Protein 3M5A (pdb70)

GO terms:
  GO:0070828 heterochromatin organization (P, IDA)
  GO:0006974 DNA damage response (P, IDA)
  GO:0016279 protein-lysine N-methyltransferase activity (F, IDA)
  GO:0045880 positive regulation of smoothened signaling pathway (P, IDA)
  GO:0018026 peptidyl-lysine monomethylation (P, IDA)
  GO:0018027 peptidyl-lysine dimethylation (P, IDA)
  GO:0016279 protein-lysine N-methyltransferase activity (F, EXP)
  GO:0140945 histone H3K4 monomethyltransferase activity (F, EXP)
  GO:0002039 p53 binding (F, IPI)
  GO:0005654 nucleoplasm (C, TAS)
  GO:0005515 protein binding (F, IPI)
  GO:0005694 chromosome (C, IDA)
  GO:0005730 nucleolus (C, IDA)
  GO:0042054 histone methyltransferase activity (F, IDA)
  GO:0140938 histone H3 methyltransferase activity (F, IDA)

B-factor: mean 30.2, std 10.52, range [14.86, 132.97]

Sequence (253 aa):
RHGVCCWIYYPDGGSLVGEVNEDGEMTGEKIAYVYPDERTALYGKFIDGEMIEGKLATLMSTEEGRPHFELMPGNSVVYHFDKSTSSSCISTNALLPDPYESERVYVAESLISSAGEGLFSSKVAVGPNTVMSFANGVRITHQEVDSRDWALNGNNTLSLDEETVIIDVPEPYNHVSKYCASLGHKANHSFTPNCIYDMFVHPRFGPIKCIRTLRRAVVEADEELTVAYGYDHSPGPEAPEWYQVELKAFQATQSKSDRKY

Organism: Homo sapiens (NCBI:txid9606)

Solvent-accessible surface area: 12345 Å² total

Radius of gyration: 19.21 Å; Cα contacts (8 Å, |Δi|>4): 618; chains: 2; bounding box: 39×59×41 Å

CATH classification: 2.20.110.10 (+1 more: 2.170.270.10)

Secondary structure (DSSP, 8-state):
----EEEE-TTS-EEEE---TTS---EEEEEEE-TTSSEEEEEEEETTEEEEEEEEEEEEEETTEEEEEEPSS--EE------SS---SSTTS--HHHHTTEEEEE-SSTT--EEEEESS-B-TT-EEEEE--EEE-HHHHHTS-GGG-SS-EE-SSS-EEE--TTTTSTTT--S--GGGPEE-SS-SEEEEEEEETTTEEEEEEEESS-B-TTPEEEE-----S----SS-HHHHHHHHHHHHH-/-------

InterPro domains:
  IPR001214 SET domain [PF00856] (227-336)
  IPR001214 SET domain [PS50280] (214-336)
  IPR001214 SET domain [SM00317] (214-342)
  IPR003409 MORN repeat [PF02493] (19-34)
  IPR003409 MORN repeat [PF02493] (36-58)
  IPR003409 MORN repeat [PF02493] (60-81)
  IPR017155 Histone-lysine N-methyltransferase SETD7 [PIRSF037249] (1-366)
  IPR017155 Histone-lysine N-methyltransferase SETD7 [PS51577] (1-366)
  IPR044436 SETD7, SET domain [cd10530] (208-337)
  IPR046341 SET domain superfamily [G3DSA:2.170.270.10] (194-336)
  IPR046341 SET domain superfamily [SSF82199] (194-353)
  IPR054533 Histone-lysine methyltransferase SETD7, N-terminal [PF22648] (110-183)

Nearest PDB structures (foldseek):
  3m59-assembly1_A  TM=1.004E+00  e=1.651E-49  Homo sapiens
  3m53-assembly1_A  TM=1.003E+00  e=1.125E-47  Homo sapiens
  5eg2-assembly1_A  TM=1.002E+00  e=4.680E-47  Homo sapiens
  4j83-assembly1_A  TM=1.002E+00  e=7.256E-47  Homo sapiens
  4j7f-assembly1_A  TM=1.002E+00  e=1.326E-46  Homo sapiens

Structure (mmCIF, N/CA/C/O backbone):
data_3M5A
#
_entry.id   3M5A
#
_cell.length_a   83.108
_cell.length_b   83.108
_cell.length_c   95.570
_cell.angle_alpha   90.000
_cell.angle_beta   90.000
_cell.angle_gamma   120.000
#
_symmetry.space_group_name_H-M   'P 32 2 1'
#
loop_
_entity.id
_entity.type
_entity.pdbx_description
1 polymer 'Histone-lysine N-methyltransferase SETD7'
2 polymer 'TAF10-K189me3 Peptide'
3 non-polymer S-ADENOSYL-L-HOMOCYSTEINE
4 non-polymer 'COBALT (II) ION'
5 non-polymer GLYCEROL
6 water water
#
loop_
_atom_site.group_PDB
_atom_site.id
_atom_site.type_symbol
_atom_site.label_atom_id
_atom_site.label_alt_id
_atom_site.label_comp_id
_atom_site.label_asym_id
_atom_site.label_entity_id
_atom_site.label_seq_id
_atom_site.pdbx_PDB_ins_code
_atom_site.Cartn_x
_atom_site.Cartn_y
_atom_site.Cartn_z
_atom_site.occupancy
_atom_site.B_iso_or_equiv
_atom_site.auth_seq_id
_atom_site.auth_comp_id
_atom_site.auth_asym_id
_atom_site.auth_atom_id
_atom_site.pdbx_PDB_model_num
ATOM 1 N N . ARG A 1 10 ? -27.168 -11.395 13.489 1.00 50.21 115 ARG A N 1
ATOM 2 C CA . ARG A 1 10 ? -26.207 -10.810 12.494 1.00 50.23 115 ARG A CA 1
ATOM 3 C C . ARG A 1 10 ? -26.773 -10.554 11.072 1.00 49.27 115 ARG A C 1
ATOM 4 O O . ARG A 1 10 ? -26.317 -9.638 10.385 1.00 49.89 115 ARG A O 1
ATOM 12 N N . HIS A 1 11 ? -27.739 -11.370 10.633 1.00 47.79 116 HIS A N 1
ATOM 13 C CA . HIS A 1 11 ? -28.521 -11.105 9.413 1.00 45.46 116 HIS A CA 1
ATOM 14 C C . HIS A 1 11 ? -29.718 -10.220 9.807 1.00 43.57 116 HIS A C 1
ATOM 15 O O . HIS A 1 11 ? -30.759 -10.209 9.149 1.00 44.15 116 HIS A O 1
ATOM 22 N N . GLY A 1 12 ? -29.552 -9.475 10.893 1.00 40.15 117 GLY A N 1
ATOM 23 C CA . GLY A 1 12 ? -30.622 -8.662 11.444 1.00 36.57 117 GLY A CA 1
ATOM 24 C C . GLY A 1 12 ? -30.597 -7.205 11.010 1.00 33.49 117 GLY A C 1
ATOM 25 O O . GLY A 1 12 ? -29.791 -6.774 10.186 1.00 33.80 117 GLY A O 1
ATOM 26 N N . VAL A 1 13 ? -31.494 -6.437 11.587 1.00 30.03 118 VAL A N 1
ATOM 27 C CA . VAL A 1 13 ? -31.737 -5.120 11.095 1.00 26.65 118 VAL A CA 1
ATOM 28 C C . VAL A 1 13 ? -31.457 -4.196 12.255 1.00 24.24 118 VAL A C 1
ATOM 29 O O . VAL A 1 13 ? -31.783 -4.532 13.376 1.00 23.56 118 VAL A O 1
ATOM 33 N N . CYS A 1 14 ? -30.889 -3.029 11.974 1.00 21.39 119 CYS A N 1
ATOM 34 C CA A CYS A 1 14 ? -30.725 -2.024 13.013 0.40 20.74 119 CYS A CA 1
ATOM 35 C CA B CYS A 1 14 ? -30.626 -2.011 12.972 0.60 20.74 119 CYS A CA 1
ATOM 36 C C . CYS A 1 14 ? -31.509 -0.772 12.711 1.00 20.02 119 CYS A C 1
ATOM 37 O O . CYS A 1 14 ? -31.659 -0.368 11.552 1.00 18.36 119 CYS A O 1
ATOM 42 N N . TRP A 1 15 ? -32.047 -0.171 13.772 1.00 18.60 120 TRP A N 1
ATOM 43 C CA . TRP A 1 15 ? -32.744 1.114 13.689 1.00 17.40 120 TRP A CA 1
ATOM 44 C C . TRP A 1 15 ? -31.951 2.074 14.567 1.00 17.70 120 TRP A C 1
ATOM 45 O O . TRP A 1 15 ? -31.642 1.746 15.720 1.00 19.19 120 TRP A O 1
ATOM 56 N N . ILE A 1 16 ? -31.614 3.241 14.039 1.00 16.87 121 ILE A N 1
ATOM 57 C CA . ILE A 1 16 ? -30.940 4.263 14.851 1.00 18.32 121 ILE A CA 1
ATOM 58 C C . ILE A 1 16 ? -31.836 5.472 14.858 1.00 18.06 121 ILE A C 1
ATOM 59 O O . ILE A 1 16 ? -32.043 6.074 13.806 1.00 18.19 121 ILE A O 1
ATOM 64 N N . TYR A 1 17 ? -32.382 5.831 16.023 1.00 18.17 122 TYR A N 1
ATOM 65 C CA . TYR A 1 17 ? -33.293 6.979 16.119 1.00 19.26 122 TYR A CA 1
ATOM 66 C C . TYR A 1 17 ? -32.553 8.239 16.552 1.00 20.21 122 TYR A C 1
ATOM 67 O O . TYR A 1 17 ? -31.703 8.204 17.450 1.00 20.60 122 TYR A O 1
ATOM 76 N N . TYR A 1 18 ? -32.852 9.348 15.896 1.00 19.68 123 TYR A N 1
ATOM 77 C CA . TYR A 1 18 ? -32.402 10.634 16.386 1.00 20.52 123 TYR A CA 1
ATOM 78 C C . TYR A 1 18 ? -33.390 11.078 17.446 1.00 20.75 123 TYR A C 1
ATOM 79 O O . TYR A 1 18 ? -34.498 10.606 17.498 1.00 19.92 123 TYR A O 1
ATOM 88 N N . PRO A 1 19 ? -32.978 12.002 18.318 1.00 22.23 124 PRO A N 1
ATOM 89 C CA . PRO A 1 19 ? -33.869 12.525 19.344 1.00 22.47 124 PRO A CA 1
ATOM 90 C C . PRO A 1 19 ? -35.146 13.130 18.750 1.00 21.73 124 PRO A C 1
ATOM 91 O O . PRO A 1 19 ? -36.204 13.129 19.403 1.00 22.14 124 PRO A O 1
ATOM 95 N N . ASP A 1 20 ? -35.077 13.622 17.509 1.00 20.57 125 ASP A N 1
ATOM 96 C CA . ASP A 1 20 ? -36.262 14.201 16.858 1.00 20.69 125 ASP A CA 1
ATOM 97 C C . ASP A 1 20 ? -37.291 13.176 16.390 1.00 20.51 125 ASP A C 1
ATOM 98 O O . ASP A 1 20 ? -38.413 13.527 16.011 1.00 21.90 125 ASP A O 1
ATOM 103 N N . GLY A 1 21 ? -36.908 11.900 16.409 1.00 19.76 126 GLY A N 1
ATOM 104 C CA . GLY A 1 21 ? -37.832 10.837 16.063 1.00 19.59 126 GLY A CA 1
ATOM 105 C C . GLY A 1 21 ? -37.666 10.252 14.663 1.00 19.19 126 GLY A C 1
ATOM 106 O O . GLY A 1 21 ? -38.262 9.209 14.348 1.00 19.65 126 GLY A O 1
ATOM 107 N N . GLY A 1 22 ? -36.892 10.922 13.811 1.00 18.67 127 GLY A N 1
ATOM 108 C CA . GLY A 1 22 ? -36.492 10.317 12.526 1.00 17.74 127 GLY A CA 1
ATOM 109 C C . GLY A 1 22 ? -35.510 9.187 12.797 1.00 17.44 127 GLY A C 1
ATOM 110 O O . GLY A 1 22 ? -34.946 9.100 13.891 1.00 17.42 127 GLY A O 1
ATOM 111 N N . SER A 1 23 ? -35.295 8.296 11.825 1.00 17.09 128 SER A N 1
ATOM 112 C CA . SER A 1 23 ? -34.380 7.194 12.061 1.00 17.25 128 SER A CA 1
ATOM 113 C C . SER A 1 23 ? -33.674 6.762 10.776 1.00 16.45 128 SER A C 1
ATOM 114 O O . SER A 1 23 ? -34.141 7.048 9.665 1.00 17.90 128 SER A O 1
ATOM 117 N N . LEU A 1 24 ? -32.558 6.071 10.934 1.00 17.05 129 LEU A N 1
ATOM 118 C CA . LEU A 1 24 ? -31.982 5.326 9.813 1.00 17.22 129 LEU A CA 1
ATOM 119 C C . LEU A 1 24 ? -32.254 3.852 10.102 1.00 18.16 129 LEU A C 1
ATOM 120 O O . LEU A 1 24 ? -32.214 3.421 11.265 1.00 17.87 129 LEU A O 1
ATOM 125 N N . VAL A 1 25 ? -32.568 3.077 9.069 1.00 17.40 130 VAL A N 1
ATOM 126 C CA . VAL A 1 25 ? -32.818 1.663 9.292 1.00 17.95 130 VAL A CA 1
ATOM 127 C C . VAL A 1 25 ? -32.237 0.847 8.149 1.00 18.26 130 VAL A C 1
ATOM 128 O O . VAL A 1 25 ? -32.370 1.202 6.984 1.00 18.07 130 VAL A O 1
ATOM 132 N N . GLY A 1 26 ? -31.614 -0.272 8.495 1.00 19.09 131 GLY A N 1
ATOM 133 C CA . GLY A 1 26 ? -31.122 -1.198 7.464 1.00 20.95 131 GLY A CA 1
ATOM 134 C C . GLY A 1 26 ? -30.242 -2.289 8.049 1.00 22.82 131 GLY A C 1
ATOM 135 O O . GLY A 1 26 ? -30.033 -2.348 9.248 1.00 22.31 131 GLY A O 1
ATOM 136 N N . GLU A 1 27 ? -29.724 -3.167 7.197 1.00 25.05 132 GLU A N 1
ATOM 137 C CA . GLU A 1 27 ? -28.698 -4.105 7.633 1.00 27.57 132 GLU A CA 1
ATOM 138 C C . GLU A 1 27 ? -27.370 -3.373 7.628 1.00 29.01 132 GLU A C 1
ATOM 139 O O . GLU A 1 27 ? -26.988 -2.785 6.621 1.00 30.19 132 GLU A O 1
ATOM 145 N N . VAL A 1 28 ? -26.659 -3.363 8.742 1.00 30.42 133 VAL A N 1
ATOM 146 C CA . VAL A 1 28 ? -25.398 -2.638 8.758 1.00 32.55 133 VAL A CA 1
ATOM 147 C C . VAL A 1 28 ? -24.322 -3.476 8.084 1.00 34.28 133 VAL A C 1
ATOM 148 O O . VAL A 1 28 ? -24.480 -4.690 7.946 1.00 34.08 133 VAL A O 1
ATOM 152 N N . ASN A 1 29 ? -23.244 -2.840 7.643 1.00 35.95 134 ASN A N 1
ATOM 153 C CA . ASN A 1 29 ? -22.160 -3.585 7.006 1.00 38.53 134 ASN A CA 1
ATOM 154 C C . ASN A 1 29 ? -21.254 -4.214 8.066 1.00 40.14 134 ASN A C 1
ATOM 155 O O . ASN A 1 29 ? -21.529 -4.125 9.268 1.00 40.19 134 ASN A O 1
ATOM 160 N N . GLU A 1 30 ? -20.171 -4.846 7.616 1.00 42.64 135 GLU A N 1
ATOM 161 C CA . GLU A 1 30 ? -19.274 -5.563 8.527 1.00 44.16 135 GLU A CA 1
ATOM 162 C C . GLU A 1 30 ? -18.626 -4.642 9.577 1.00 44.90 135 GLU A C 1
ATOM 163 O O . GLU A 1 30 ? -18.249 -5.100 10.663 1.00 45.61 135 GLU A O 1
ATOM 165 N N . ASP A 1 31 ? -18.516 -3.349 9.262 1.00 45.02 136 ASP A N 1
ATOM 166 C CA . ASP A 1 31 ? -17.960 -2.372 10.199 1.00 44.75 136 ASP A CA 1
ATOM 167 C C . ASP A 1 31 ? -19.060 -1.767 11.068 1.00 44.44 136 ASP A C 1
ATOM 168 O O . ASP A 1 31 ? -18.796 -0.921 11.922 1.00 45.22 136 ASP A O 1
ATOM 170 N N . GLY A 1 32 ? -20.299 -2.193 10.843 1.00 43.25 137 GLY A N 1
ATOM 171 C CA . GLY A 1 32 ? -21.416 -1.702 11.645 1.00 41.70 137 GLY A CA 1
ATOM 172 C C . GLY A 1 32 ? -21.936 -0.353 11.180 1.00 40.48 137 GLY A C 1
ATOM 173 O O . GLY A 1 32 ? -22.616 0.346 11.924 1.00 41.47 137 GLY A O 1
ATOM 174 N N . GLU A 1 33 ? -21.621 0.014 9.941 1.00 38.80 138 GLU A N 1
ATOM 175 C CA . GLU A 1 33 ? -22.087 1.275 9.358 1.00 36.67 138 GLU A CA 1
ATOM 176 C C . GLU A 1 33 ? -23.376 1.125 8.523 1.00 34.16 138 GLU A C 1
ATOM 177 O O . GLU A 1 33 ? -23.607 0.076 7.916 1.00 33.26 138 GLU A O 1
ATOM 183 N N . MET A 1 34 ? -24.192 2.183 8.486 1.00 31.35 139 MET A N 1
ATOM 184 C CA . MET A 1 34 ? -25.384 2.227 7.632 1.00 29.67 139 MET A CA 1
ATOM 185 C C . MET A 1 34 ? -24.999 2.454 6.179 1.00 28.01 139 MET A C 1
ATOM 186 O O . MET A 1 34 ? -25.143 3.562 5.649 1.00 27.04 139 MET A O 1
ATOM 191 N N . THR A 1 35 ? -24.524 1.390 5.534 1.00 27.13 140 THR A N 1
ATOM 192 C CA . THR A 1 35 ? -23.969 1.475 4.184 1.00 26.60 140 THR A CA 1
ATOM 193 C C . THR A 1 35 ? -24.597 0.363 3.349 1.00 26.69 140 THR A C 1
ATOM 194 O O . THR A 1 35 ? -24.608 -0.793 3.763 1.00 27.66 140 THR A O 1
ATOM 198 N N . GLY A 1 36 ? -25.170 0.703 2.207 1.00 25.82 141 GLY A N 1
ATOM 199 C CA . GLY A 1 36 ? -25.807 -0.312 1.386 1.00 25.68 141 GLY A CA 1
ATOM 200 C C . GLY A 1 36 ? -26.747 0.286 0.386 1.00 25.27 141 GLY A C 1
ATOM 201 O O . GLY A 1 36 ? -26.921 1.495 0.353 1.00 24.00 141 GLY A O 1
ATOM 202 N N . GLU A 1 37 ? -27.357 -0.566 -0.432 1.00 24.62 142 GLU A N 1
ATOM 203 C CA . GLU A 1 37 ? -28.319 -0.128 -1.432 1.00 25.65 142 GLU A CA 1
ATOM 204 C C . GLU A 1 37 ? -29.761 -0.129 -0.947 1.00 23.65 142 GLU A C 1
ATOM 205 O O . GLU A 1 37 ? -30.643 0.326 -1.673 1.00 23.39 142 GLU A O 1
ATOM 211 N N . LYS A 1 38 ? -30.002 -0.657 0.256 1.00 22.79 143 LYS A N 1
ATOM 212 C CA . LYS A 1 38 ? -31.358 -0.803 0.793 1.00 22.51 143 LYS A CA 1
ATOM 213 C C . LYS A 1 38 ? -31.435 -0.226 2.218 1.00 21.39 143 LYS A C 1
ATOM 214 O O . LYS A 1 38 ? -32.078 -0.801 3.095 1.00 21.97 143 LYS A O 1
ATOM 220 N N . ILE A 1 39 ? -30.783 0.907 2.421 1.00 20.18 144 ILE A N 1
ATOM 221 C CA . ILE A 1 39 ? -30.854 1.630 3.692 1.00 18.46 144 ILE A CA 1
ATOM 222 C C . ILE A 1 39 ? -32.005 2.633 3.567 1.00 18.76 144 ILE A C 1
ATOM 223 O O . ILE A 1 39 ? -32.323 3.050 2.457 1.00 18.17 144 ILE A O 1
ATOM 228 N N . ALA A 1 40 ? -32.653 3.035 4.667 1.00 17.22 145 ALA A N 1
ATOM 229 C CA . ALA A 1 40 ? -33.696 4.030 4.537 1.00 16.61 145 ALA A CA 1
ATOM 230 C C . ALA A 1 40 ? -33.565 5.052 5.667 1.00 16.55 145 ALA A C 1
ATOM 231 O O . ALA A 1 40 ? -33.086 4.719 6.773 1.00 16.63 145 ALA A O 1
ATOM 233 N N . TYR A 1 41 ? -33.951 6.286 5.364 1.00 15.52 146 TYR A N 1
ATOM 234 C CA . TYR A 1 41 ? -34.274 7.264 6.389 1.00 15.77 146 TYR A CA 1
ATOM 235 C C . TYR A 1 41 ? -35.794 7.257 6.514 1.00 16.16 146 TYR A C 1
ATOM 236 O O . TYR A 1 41 ? -36.510 7.284 5.508 1.00 17.17 146 TYR A O 1
ATOM 245 N N . VAL A 1 42 ? -36.298 7.175 7.737 1.00 15.93 147 VAL A N 1
ATOM 246 C CA . VAL A 1 42 ? -37.733 7.188 7.980 1.00 16.43 147 VAL A CA 1
ATOM 247 C C . VAL A 1 42 ? -38.052 8.444 8.774 1.00 15.97 147 VAL A C 1
ATOM 248 O O . VAL A 1 42 ? -37.419 8.709 9.803 1.00 15.95 147 VAL A O 1
ATOM 252 N N . TYR A 1 43 ? -38.967 9.253 8.248 1.00 16.17 148 TYR A N 1
ATOM 253 C CA . TYR A 1 43 ? -39.327 10.509 8.901 1.00 16.73 148 TYR A CA 1
ATOM 254 C C . TYR A 1 43 ? -40.073 10.210 10.208 1.00 17.66 148 TYR A C 1
ATOM 255 O O . TYR A 1 43 ? -40.464 9.061 10.489 1.00 17.03 148 TYR A O 1
ATOM 264 N N . PRO A 1 44 ? -40.281 11.250 11.027 1.00 17.94 149 PRO A N 1
ATOM 265 C CA . PRO A 1 44 ? -40.930 11.071 12.332 1.00 19.34 149 PRO A CA 1
ATOM 266 C C . PRO A 1 44 ? -42.365 10.547 12.326 1.00 19.71 149 PRO A C 1
ATOM 267 O O . PRO A 1 44 ? -42.880 10.209 13.407 1.00 21.55 149 PRO A O 1
ATOM 271 N N . ASP A 1 45 ? -43.029 10.489 11.176 1.00 20.67 150 ASP A N 1
ATOM 272 C CA . ASP A 1 45 ? -44.344 9.861 11.109 1.00 21.06 150 ASP A CA 1
ATOM 273 C C . ASP A 1 45 ? -44.241 8.318 11.083 1.00 21.70 150 ASP A C 1
ATOM 274 O O . ASP A 1 45 ? -45.259 7.601 11.125 1.00 21.52 150 ASP A O 1
ATOM 279 N N . GLU A 1 46 ? -43.014 7.815 11.027 1.00 21.64 151 GLU A N 1
ATOM 280 C CA . GLU A 1 46 ? -42.747 6.372 10.965 1.00 23.39 151 GLU A CA 1
ATOM 281 C C . GLU A 1 46 ? -43.414 5.741 9.758 1.00 23.52 151 GLU A C 1
ATOM 282 O O . GLU A 1 46 ? -43.693 4.537 9.755 1.00 24.25 151 GLU A O 1
ATOM 288 N N . ARG A 1 47 ? -43.661 6.553 8.725 1.00 22.70 152 ARG A N 1
ATOM 289 C CA . ARG A 1 47 ? -44.325 6.081 7.501 1.00 22.94 152 ARG A CA 1
ATOM 290 C C . ARG A 1 47 ? -43.677 6.562 6.198 1.00 22.21 152 ARG A C 1
ATOM 291 O O . ARG A 1 47 ? -43.495 5.793 5.236 1.00 22.55 152 ARG A O 1
ATOM 299 N N . THR A 1 48 ? -43.309 7.832 6.166 1.00 20.50 153 THR A N 1
ATOM 300 C CA . THR A 1 48 ? -42.660 8.416 4.979 1.00 19.81 153 THR A CA 1
ATOM 301 C C . THR A 1 48 ? -41.172 8.089 5.027 1.00 18.76 153 THR A C 1
ATOM 302 O O . THR A 1 48 ? -40.530 8.252 6.065 1.00 19.23 153 THR A O 1
ATOM 306 N N . ALA A 1 49 ? -40.613 7.568 3.937 1.00 18.45 154 ALA A N 1
ATOM 307 C CA . ALA A 1 49 ? -39.218 7.139 3.964 1.00 17.91 154 ALA A CA 1
ATOM 308 C C . ALA A 1 49 ? -38.480 7.483 2.676 1.00 17.96 154 ALA A C 1
ATOM 309 O O . ALA A 1 49 ? -39.101 7.668 1.621 1.00 18.89 154 ALA A O 1
ATOM 311 N N . LEU A 1 50 ? -37.166 7.600 2.796 1.00 17.93 155 LEU A N 1
ATOM 312 C CA . LEU A 1 50 ? -36.284 7.781 1.659 1.00 17.91 155 LEU A CA 1
ATOM 313 C C . LEU A 1 50 ? -35.381 6.545 1.649 1.00 18.56 155 LEU A C 1
ATOM 314 O O . LEU A 1 50 ? -34.568 6.332 2.544 1.00 18.27 155 LEU A O 1
ATOM 319 N N . TYR A 1 51 ? -35.546 5.727 0.625 1.00 19.25 156 TYR A N 1
ATOM 320 C CA . TYR A 1 51 ? -35.064 4.361 0.641 1.00 19.83 156 TYR A CA 1
ATOM 321 C C . TYR A 1 51 ? -34.112 4.170 -0.523 1.00 20.26 156 TYR A C 1
ATOM 322 O O . TYR A 1 51 ? -34.447 4.471 -1.675 1.00 20.24 156 TYR A O 1
ATOM 331 N N . GLY A 1 52 ? -32.907 3.715 -0.214 1.00 18.92 157 GLY A N 1
ATOM 332 C CA . GLY A 1 52 ? -31.931 3.442 -1.270 1.00 20.61 157 GLY A CA 1
ATOM 333 C C . GLY A 1 52 ? -30.495 3.411 -0.812 1.00 20.99 157 GLY A C 1
ATOM 334 O O . GLY A 1 52 ? -30.137 2.797 0.198 1.00 21.57 157 GLY A O 1
ATOM 335 N N . LYS A 1 53 ? -29.643 4.067 -1.585 1.00 21.69 158 LYS A N 1
ATOM 336 C CA . LYS A 1 53 ? -28.223 3.979 -1.355 1.00 22.02 158 LYS A CA 1
ATOM 337 C C . LYS A 1 53 ? -27.735 4.976 -0.328 1.00 21.85 158 LYS A C 1
ATOM 338 O O . LYS A 1 53 ? -27.893 6.194 -0.498 1.00 22.50 158 LYS A O 1
ATOM 344 N N . PHE A 1 54 ? -27.121 4.465 0.731 1.00 21.53 159 PHE A N 1
ATOM 345 C CA . PHE A 1 54 ? -26.520 5.325 1.760 1.00 22.03 159 PHE A CA 1
ATOM 346 C C . PHE A 1 54 ? -25.080 4.858 1.989 1.00 23.70 159 PHE A C 1
ATOM 347 O O . PHE A 1 54 ? -24.776 3.667 1.852 1.00 24.09 159 PHE A O 1
ATOM 355 N N . ILE A 1 55 ? -24.205 5.791 2.346 1.00 24.38 160 ILE A N 1
ATOM 356 C CA . ILE A 1 55 ? -22.841 5.457 2.756 1.00 26.56 160 ILE A CA 1
ATOM 357 C C . ILE A 1 55 ? -22.576 6.035 4.139 1.00 27.14 160 ILE A C 1
ATOM 358 O O . ILE A 1 55 ? -22.613 7.255 4.329 1.00 26.93 160 ILE A O 1
ATOM 363 N N . ASP A 1 56 ? -22.379 5.142 5.110 1.00 28.31 161 ASP A N 1
ATOM 364 C CA . ASP A 1 56 ? -22.157 5.505 6.509 1.00 29.11 161 ASP A CA 1
ATOM 365 C C . ASP A 1 56 ? -23.235 6.465 6.994 1.00 28.05 161 ASP A C 1
ATOM 366 O O . ASP A 1 56 ? -22.954 7.469 7.644 1.00 28.30 161 ASP A O 1
ATOM 371 N N . GLY A 1 57 ? -24.477 6.149 6.667 1.00 26.74 162 GLY A N 1
ATOM 372 C CA . GLY A 1 57 ? -25.598 6.975 7.081 1.00 25.54 162 GLY A CA 1
ATOM 373 C C . GLY A 1 57 ? -25.853 8.226 6.251 1.00 25.07 162 GLY A C 1
ATOM 374 O O . GLY A 1 57 ? -26.815 8.927 6.500 1.00 24.92 162 GLY A O 1
ATOM 375 N N . GLU A 1 58 ? -24.998 8.523 5.280 1.00 24.67 163 GLU A N 1
ATOM 376 C CA . GLU A 1 58 ? -25.255 9.654 4.381 1.00 24.01 163 GLU A CA 1
ATOM 377 C C . GLU A 1 58 ? -26.040 9.232 3.142 1.00 23.20 163 GLU A C 1
ATOM 378 O O . GLU A 1 58 ? -25.660 8.284 2.456 1.00 22.73 163 GLU A O 1
ATOM 384 N N . MET A 1 59 ? -27.127 9.940 2.851 1.00 21.74 164 MET A N 1
ATOM 385 C CA . MET A 1 59 ? -28.002 9.592 1.725 1.00 21.15 164 MET A CA 1
ATOM 386 C C . MET A 1 59 ? -27.354 9.924 0.385 1.00 22.14 164 MET A C 1
ATOM 387 O O . MET A 1 59 ? -27.120 11.092 0.079 1.00 22.59 164 MET A O 1
ATOM 392 N N . ILE A 1 60 ? -27.094 8.907 -0.431 1.00 22.48 165 ILE A N 1
ATOM 393 C CA . ILE A 1 60 ? -26.548 9.156 -1.765 1.00 23.84 165 ILE A CA 1
ATOM 394 C C . ILE A 1 60 ? -27.673 9.259 -2.770 1.00 24.10 165 ILE A C 1
ATOM 395 O O . ILE A 1 60 ? -27.700 10.163 -3.615 1.00 24.64 165 ILE A O 1
ATOM 400 N N . GLU A 1 61 ? -28.595 8.295 -2.723 1.00 24.04 166 GLU A N 1
ATOM 401 C CA . GLU A 1 61 ? -29.802 8.314 -3.556 1.00 24.29 166 GLU A CA 1
ATOM 402 C C . GLU A 1 61 ? -30.931 7.629 -2.812 1.00 24.08 166 GLU A C 1
ATOM 403 O O . GLU A 1 61 ? -30.991 6.386 -2.774 1.00 25.16 166 GLU A O 1
ATOM 405 N N . GLY A 1 62 ? -31.802 8.435 -2.205 1.00 22.78 167 GLY A N 1
ATOM 406 C CA . GLY A 1 62 ? -32.990 7.923 -1.509 1.00 22.15 167 GLY A CA 1
ATOM 407 C C . GLY A 1 62 ? -34.239 8.163 -2.333 1.00 22.27 167 GLY A C 1
ATOM 408 O O . GLY A 1 62 ? -34.508 9.283 -2.773 1.00 22.84 167 GLY A O 1
ATOM 409 N N . LYS A 1 63 ? -34.992 7.100 -2.570 1.00 21.42 168 LYS A N 1
ATOM 410 C CA . LYS A 1 63 ? -36.219 7.207 -3.329 1.00 21.24 168 LYS A CA 1
ATOM 411 C C . LYS A 1 63 ? -37.398 7.290 -2.369 1.00 20.87 168 LYS A C 1
ATOM 412 O O . LYS A 1 63 ? -37.410 6.628 -1.331 1.00 20.23 168 LYS A O 1
ATOM 418 N N . LEU A 1 64 ? -38.403 8.093 -2.704 1.00 19.83 169 LEU A N 1
ATOM 419 C CA . LEU A 1 64 ? -39.550 8.236 -1.838 1.00 20.73 169 LEU A CA 1
ATOM 420 C C . LEU A 1 64 ? -40.329 6.910 -1.726 1.00 20.79 169 LEU A C 1
ATOM 421 O O . LEU A 1 64 ? -40.617 6.261 -2.735 1.00 21.08 169 LEU A O 1
ATOM 426 N N . ALA A 1 65 ? -40.674 6.532 -0.499 1.00 20.45 170 ALA A N 1
ATOM 427 C CA . ALA A 1 65 ? -41.324 5.255 -0.241 1.00 20.70 170 ALA A CA 1
ATOM 428 C C . ALA A 1 65 ? -42.225 5.394 0.953 1.00 21.35 170 ALA A C 1
ATOM 429 O O . ALA A 1 65 ? -42.109 6.371 1.723 1.00 21.83 170 ALA A O 1
ATOM 431 N N . THR A 1 66 ? -43.125 4.427 1.113 1.00 21.04 171 THR A N 1
ATOM 432 C CA . THR A 1 66 ? -43.943 4.340 2.295 1.00 21.06 171 THR A CA 1
ATOM 433 C C . THR A 1 66 ? -43.547 3.080 3.057 1.00 20.46 171 THR A C 1
ATOM 434 O O . THR A 1 66 ? -43.354 2.025 2.458 1.00 19.97 171 THR A O 1
ATOM 438 N N . LEU A 1 67 ? -43.367 3.215 4.361 1.00 20.29 172 LEU A N 1
ATOM 439 C CA . LEU A 1 67 ? -43.124 2.056 5.233 1.00 21.33 172 LEU A CA 1
ATOM 440 C C . LEU A 1 67 ? -44.485 1.397 5.463 1.00 21.04 172 LEU A C 1
ATOM 441 O O . LEU A 1 67 ? -45.354 1.956 6.125 1.00 21.63 172 LEU A O 1
ATOM 446 N N . MET A 1 68 ? -44.692 0.219 4.890 1.00 21.36 173 MET A N 1
ATOM 447 C CA . MET A 1 68 ? -46.019 -0.376 4.863 1.00 22.63 173 MET A CA 1
ATOM 448 C C . MET A 1 68 ? -46.223 -1.290 6.072 1.00 22.89 173 MET A C 1
ATOM 449 O O . MET A 1 68 ? -47.312 -1.364 6.622 1.00 23.55 173 MET A O 1
ATOM 454 N N . SER A 1 69 ? -45.162 -1.945 6.509 1.00 23.60 174 SER A N 1
ATOM 455 C CA . SER A 1 69 ? -45.248 -2.778 7.700 1.00 24.33 174 SER A CA 1
ATOM 456 C C . SER A 1 69 ? -43.848 -3.091 8.174 1.00 24.76 174 SER A C 1
ATOM 457 O O . SER A 1 69 ? -42.874 -2.872 7.463 1.00 22.67 174 SER A O 1
ATOM 460 N N . THR A 1 70 ? -43.738 -3.628 9.381 1.00 24.68 175 THR A N 1
ATOM 461 C CA . THR A 1 70 ? -42.463 -4.155 9.787 1.00 26.50 175 THR A CA 1
ATOM 462 C C . THR A 1 70 ? -42.747 -5.595 10.206 1.00 26.75 175 THR A C 1
ATOM 463 O O . THR A 1 70 ? -43.803 -5.858 10.771 1.00 27.92 175 THR A O 1
ATOM 467 N N . GLU A 1 71 ? -41.865 -6.517 9.843 1.00 26.67 176 GLU A N 1
ATOM 468 C CA . GLU A 1 71 ? -42.024 -7.916 10.251 1.00 27.63 176 GLU A CA 1
ATOM 469 C C . GLU A 1 71 ? -40.722 -8.333 10.894 1.00 25.71 176 GLU A C 1
ATOM 470 O O . GLU A 1 71 ? -39.666 -8.228 10.267 1.00 24.72 176 GLU A O 1
ATOM 476 N N . GLU A 1 72 ? -40.788 -8.816 12.140 1.00 24.55 177 GLU A N 1
ATOM 477 C CA . GLU A 1 72 ? -39.586 -9.173 12.884 0.60 23.17 177 GLU A CA 1
ATOM 478 C C . GLU A 1 72 ? -38.606 -8.005 12.941 1.00 22.58 177 GLU A C 1
ATOM 479 O O . GLU A 1 72 ? -37.384 -8.200 12.944 1.00 23.15 177 GLU A O 1
ATOM 485 N N . GLY A 1 73 ? -39.139 -6.791 12.976 1.00 22.05 178 GLY A N 1
ATOM 486 C CA . GLY A 1 73 ? -38.300 -5.601 13.058 1.00 21.45 178 GLY A CA 1
ATOM 487 C C . GLY A 1 73 ? -37.830 -5.070 11.724 1.00 21.56 178 GLY A C 1
ATOM 488 O O . GLY A 1 73 ? -37.200 -4.029 11.667 1.00 22.47 178 GLY A O 1
ATOM 489 N N . ARG A 1 74 ? -38.095 -5.799 10.644 1.00 19.76 179 ARG A N 1
ATOM 490 C CA . ARG A 1 74 ? -37.591 -5.401 9.322 1.00 20.03 179 ARG A CA 1
ATOM 491 C C . ARG A 1 74 ? -38.647 -4.587 8.608 1.00 18.97 179 ARG A C 1
ATOM 492 O O . ARG A 1 74 ? -39.789 -5.018 8.484 1.00 19.50 179 ARG A O 1
ATOM 500 N N . PRO A 1 75 ? -38.268 -3.408 8.089 1.00 19.94 180 PRO A N 1
ATOM 501 C CA . PRO A 1 75 ? -39.278 -2.607 7.426 1.00 19.45 180 PRO A CA 1
ATOM 502 C C . PRO A 1 75 ? -39.527 -3.166 6.032 1.00 19.29 180 PRO A C 1
ATOM 503 O O . PRO A 1 75 ? -38.604 -3.674 5.388 1.00 19.96 180 PRO A O 1
ATOM 507 N N . HIS A 1 76 ? -40.767 -3.044 5.594 1.00 19.78 181 HIS A N 1
ATOM 508 C CA . HIS A 1 76 ? -41.156 -3.380 4.245 1.00 21.33 181 HIS A CA 1
ATOM 509 C C . HIS A 1 76 ? -41.727 -2.134 3.582 1.00 20.28 181 HIS A C 1
ATOM 510 O O . HIS A 1 76 ? -42.723 -1.575 4.021 1.00 21.14 181 HIS A O 1
ATOM 517 N N . PHE A 1 77 ? -41.056 -1.715 2.527 1.00 20.43 182 PHE A N 1
ATOM 518 C CA . PHE A 1 77 ? -41.374 -0.470 1.843 1.00 20.78 182 PHE A CA 1
ATOM 519 C C . PHE A 1 77 ? -42.084 -0.685 0.511 1.00 21.99 182 PHE A C 1
ATOM 520 O O . PHE A 1 77 ? -41.858 -1.696 -0.169 1.00 22.84 182 PHE A O 1
ATOM 528 N N . GLU A 1 78 ? -42.904 0.288 0.124 1.00 22.48 183 GLU A N 1
ATOM 529 C CA . GLU A 1 78 ? -43.402 0.386 -1.239 1.00 22.96 183 GLU A CA 1
ATOM 530 C C . GLU A 1 78 ? -42.914 1.717 -1.810 1.00 23.15 183 GLU A C 1
ATOM 531 O O . GLU A 1 78 ? -43.138 2.766 -1.188 1.00 23.11 183 GLU A O 1
ATOM 537 N N . LEU A 1 79 ? -42.276 1.697 -2.971 1.00 23.38 184 LEU A N 1
ATOM 538 C CA . LEU A 1 79 ? -41.848 2.955 -3.576 1.00 24.60 184 LEU A CA 1
ATOM 539 C C . LEU A 1 79 ? -43.053 3.728 -4.069 1.00 26.07 184 LEU A C 1
ATOM 540 O O . LEU A 1 79 ? -44.007 3.138 -4.611 1.00 25.00 184 LEU A O 1
ATOM 545 N N . MET A 1 80 ? -43.004 5.045 -3.896 1.00 27.02 185 MET A N 1
ATOM 546 C CA . MET A 1 80 ? -44.048 5.932 -4.377 1.00 29.02 185 MET A CA 1
ATOM 547 C C . MET A 1 80 ? -43.853 6.125 -5.874 1.00 30.14 185 MET A C 1
ATOM 548 O O . MET A 1 80 ? -42.759 5.953 -6.394 1.00 28.81 185 MET A O 1
ATOM 553 N N . PRO A 1 81 ? -44.932 6.475 -6.583 1.00 32.52 186 PRO A N 1
ATOM 554 C CA . PRO A 1 81 ? -44.741 6.635 -8.008 1.00 34.29 186 PRO A CA 1
ATOM 555 C C . PRO A 1 81 ? -43.940 7.893 -8.292 1.00 35.57 186 PRO A C 1
ATOM 556 O O . PRO A 1 81 ? -43.703 8.711 -7.396 1.00 35.57 186 PRO A O 1
ATOM 560 N N . GLY A 1 82 ? -43.538 8.044 -9.543 1.00 36.88 187 GLY A N 1
ATOM 561 C CA . GLY A 1 82 ? -42.698 9.146 -9.933 1.00 38.21 187 GLY A CA 1
ATOM 562 C C . GLY A 1 82 ? -41.283 8.681 -9.749 1.00 39.31 187 GLY A C 1
ATOM 563 O O . GLY A 1 82 ? -41.034 7.529 -9.359 1.00 40.45 187 GLY A O 1
ATOM 564 N N . ASN A 1 83 ? -40.344 9.558 -10.030 1.00 39.19 188 ASN A N 1
ATOM 565 C CA . ASN A 1 83 ? -38.968 9.197 -9.832 1.00 39.43 188 ASN A CA 1
ATOM 566 C C . ASN A 1 83 ? -38.347 10.196 -8.883 1.00 38.27 188 ASN A C 1
ATOM 567 O O . ASN A 1 83 ? -37.337 10.815 -9.161 1.00 38.73 188 ASN A O 1
ATOM 572 N N . SER A 1 84 ? -39.010 10.324 -7.740 1.00 37.59 189 SER A N 1
ATOM 573 C CA . SER A 1 84 ? -38.582 11.210 -6.677 1.00 36.46 189 SER A CA 1
ATOM 574 C C . SER A 1 84 ? -37.352 10.650 -5.983 1.00 33.93 189 SER A C 1
ATOM 575 O O . SER A 1 84 ? -37.463 9.697 -5.209 1.00 34.88 189 SER A O 1
ATOM 578 N N . VAL A 1 85 ? -36.204 11.259 -6.258 1.00 31.44 190 VAL A N 1
ATOM 579 C CA A VAL A 1 85 ? -34.940 10.909 -5.619 0.50 29.41 190 VAL A CA 1
ATOM 580 C CA B VAL A 1 85 ? -34.973 10.912 -5.566 0.50 29.39 190 VAL A CA 1
ATOM 581 C C . VAL A 1 85 ? -34.397 12.131 -4.863 1.00 28.42 190 VAL A C 1
ATOM 582 O O . VAL A 1 85 ? -34.591 13.283 -5.305 1.00 27.59 190 VAL A O 1
ATOM 589 N N . TYR A 1 86 ? -33.709 11.867 -3.758 1.00 24.88 191 TYR A N 1
ATOM 590 C CA . TYR A 1 86 ? -33.150 12.890 -2.899 1.00 23.08 191 TYR A CA 1
ATOM 591 C C . TYR A 1 86 ? -31.735 12.485 -2.504 1.00 22.43 191 TYR A C 1
ATOM 592 O O . TYR A 1 86 ? -31.387 11.298 -2.469 1.00 22.04 191 TYR A O 1
ATOM 601 N N . HIS A 1 87 ? -30.909 13.469 -2.171 1.00 22.05 192 HIS A N 1
ATOM 602 C CA . HIS A 1 87 ? -29.554 13.164 -1.736 1.00 22.32 192 HIS A CA 1
ATOM 603 C C . HIS A 1 87 ? -29.150 14.173 -0.664 1.00 21.37 192 HIS A C 1
ATOM 604 O O . HIS A 1 87 ? -29.770 15.227 -0.530 1.00 21.04 192 HIS A O 1
ATOM 611 N N . PHE A 1 88 ? -28.137 13.822 0.110 1.00 20.76 193 PHE A N 1
ATOM 612 C CA . PHE A 1 88 ? -27.601 14.723 1.102 1.00 20.63 193 PHE A CA 1
ATOM 613 C C . PHE A 1 88 ? -27.114 15.972 0.376 1.00 21.11 193 PHE A C 1
ATOM 614 O O . PHE A 1 88 ? -26.404 15.868 -0.618 1.00 21.49 193 PHE A O 1
ATOM 622 N N . ASP A 1 89 ? -27.492 17.138 0.874 1.00 20.54 194 ASP A N 1
ATOM 623 C CA . ASP A 1 89 ? -27.308 18.387 0.148 1.00 21.14 194 ASP A CA 1
ATOM 624 C C . ASP A 1 89 ? -27.271 19.509 1.181 1.00 20.15 194 ASP A C 1
ATOM 625 O O . ASP A 1 89 ? -28.057 20.427 1.097 1.00 22.25 194 ASP A O 1
ATOM 630 N N . LYS A 1 90 ? -26.384 19.421 2.165 1.00 20.76 195 LYS A N 1
ATOM 631 C CA . LYS A 1 90 ? -26.314 20.453 3.219 1.00 20.40 195 LYS A CA 1
ATOM 632 C C . LYS A 1 90 ? -25.988 21.826 2.607 1.00 21.32 195 LYS A C 1
ATOM 633 O O . LYS A 1 90 ? -25.147 21.923 1.699 1.00 20.90 195 LYS A O 1
ATOM 639 N N . SER A 1 91 ? -26.642 22.866 3.094 1.00 20.66 196 SER A N 1
ATOM 640 C CA . SER A 1 91 ? -26.389 24.224 2.588 1.00 20.76 196 SER A CA 1
ATOM 641 C C . SER A 1 91 ? -24.973 24.692 2.915 1.00 21.85 196 SER A C 1
ATOM 642 O O . SER A 1 91 ? -24.318 24.154 3.815 1.00 20.66 196 SER A O 1
ATOM 645 N N . THR A 1 92 ? -24.500 25.709 2.182 1.00 22.50 197 THR A N 1
ATOM 646 C CA . THR A 1 92 ? -23.212 26.327 2.495 1.00 23.44 197 THR A CA 1
ATOM 647 C C . THR A 1 92 ? -23.485 27.779 2.865 1.00 23.80 197 THR A C 1
ATOM 648 O O . THR A 1 92 ? -24.644 28.173 3.071 1.00 22.61 197 THR A O 1
ATOM 652 N N . SER A 1 93 ? -22.450 28.610 2.953 1.00 24.21 198 SER A N 1
ATOM 653 C CA A SER A 1 93 ? -22.696 30.006 3.291 0.50 24.72 198 SER A CA 1
ATOM 654 C CA B SER A 1 93 ? -22.681 30.005 3.287 0.50 24.40 198 SER A CA 1
ATOM 655 C C . SER A 1 93 ? -23.350 30.746 2.139 1.00 24.93 198 SER A C 1
ATOM 656 O O . SER A 1 93 ? -23.956 31.777 2.348 1.00 25.76 198 SER A O 1
ATOM 661 N N . SER A 1 94 ? -23.248 30.209 0.932 1.00 24.92 199 SER A N 1
ATOM 662 C CA . SER A 1 94 ? -23.771 30.925 -0.222 1.00 27.52 199 SER A CA 1
ATOM 663 C C . SER A 1 94 ? -24.774 30.158 -1.061 1.00 28.05 199 SER A C 1
ATOM 664 O O . SER A 1 94 ? -25.404 30.743 -1.939 1.00 30.04 199 SER A O 1
ATOM 667 N N . CYS A 1 95 ? -24.910 28.853 -0.823 1.00 28.07 200 CYS A N 1
ATOM 668 C CA . CYS A 1 95 ? -25.826 28.029 -1.618 1.00 27.91 200 CYS A CA 1
ATOM 669 C C . CYS A 1 95 ? -26.862 27.393 -0.697 1.00 26.54 200 CYS A C 1
ATOM 670 O O . CYS A 1 95 ? -26.498 26.663 0.198 1.00 25.79 200 CYS A O 1
ATOM 673 N N . ILE A 1 96 ? -28.135 27.672 -0.931 1.00 25.83 201 ILE A N 1
ATOM 674 C CA . ILE A 1 96 ? -29.194 27.153 -0.069 1.00 25.22 201 ILE A CA 1
ATOM 675 C C . ILE A 1 96 ? -29.526 25.677 -0.368 1.00 25.36 201 ILE A C 1
ATOM 676 O O . ILE A 1 96 ? -29.799 24.889 0.554 1.00 24.32 201 ILE A O 1
ATOM 681 N N . SER A 1 97 ? -29.479 25.295 -1.640 1.00 24.38 202 SER A N 1
ATOM 682 C CA . SER A 1 97 ? -29.890 23.969 -2.072 1.00 25.17 202 SER A CA 1
ATOM 683 C C . SER A 1 97 ? -29.513 23.750 -3.533 1.00 25.79 202 SER A C 1
ATOM 684 O O . SER A 1 97 ? -29.538 24.697 -4.303 1.00 26.62 202 SER A O 1
ATOM 687 N N . THR A 1 98 ? -29.166 22.520 -3.901 1.00 25.97 203 THR A N 1
ATOM 688 C CA . THR A 1 98 ? -28.995 22.162 -5.316 1.00 27.19 203 THR A CA 1
ATOM 689 C C . THR A 1 98 ? -30.335 21.964 -6.038 1.00 26.52 203 THR A C 1
ATOM 690 O O . THR A 1 98 ? -30.368 21.928 -7.276 1.00 27.17 203 THR A O 1
ATOM 694 N N . ASN A 1 99 ? -31.427 21.818 -5.284 1.00 24.36 204 ASN A N 1
ATOM 695 C CA . ASN A 1 99 ? -32.766 21.666 -5.857 1.00 24.23 204 ASN A CA 1
ATOM 696 C C . ASN A 1 99 ? -33.738 22.545 -5.135 1.00 23.49 204 ASN A C 1
ATOM 697 O O . ASN A 1 99 ? -34.638 22.046 -4.440 1.00 22.81 204 ASN A O 1
ATOM 702 N N . ALA A 1 100 ? -33.577 23.850 -5.300 1.00 21.59 205 ALA A N 1
ATOM 703 C CA . ALA A 1 100 ? -34.365 24.817 -4.558 1.00 21.59 205 ALA A CA 1
ATOM 704 C C . ALA A 1 100 ? -35.872 24.669 -4.708 1.00 21.93 205 ALA A C 1
ATOM 705 O O . ALA A 1 100 ? -36.617 25.089 -3.842 1.00 20.77 205 ALA A O 1
ATOM 707 N N . LEU A 1 101 ? -36.331 24.121 -5.828 1.00 22.21 206 LEU A N 1
ATOM 708 C CA . LEU A 1 101 ? -37.769 24.061 -6.048 1.00 23.49 206 LEU A CA 1
ATOM 709 C C . LEU A 1 101 ? -38.351 22.662 -5.828 1.00 23.91 206 LEU A C 1
ATOM 710 O O . LEU A 1 101 ? -39.529 22.429 -6.107 1.00 24.07 206 LEU A O 1
ATOM 715 N N . LEU A 1 102 ? -37.527 21.739 -5.339 1.00 22.95 207 LEU A N 1
ATOM 716 C CA . LEU A 1 102 ? -37.985 20.383 -5.082 1.00 23.13 207 LEU A CA 1
ATOM 717 C C . LEU A 1 102 ? -38.398 20.272 -3.617 1.00 23.35 207 LEU A C 1
ATOM 718 O O . LEU A 1 102 ? -37.531 20.325 -2.742 1.00 22.99 207 LEU A O 1
ATOM 723 N N . PRO A 1 103 ? -39.712 20.145 -3.350 1.00 23.49 208 PRO A N 1
ATOM 724 C CA . PRO A 1 103 ? -40.210 20.233 -1.984 1.00 22.75 208 PRO A CA 1
ATOM 725 C C . PRO A 1 103 ? -39.802 19.004 -1.169 1.00 22.60 208 PRO A C 1
ATOM 726 O O . PRO A 1 103 ? -39.562 17.939 -1.713 1.00 22.60 208 PRO A O 1
ATOM 730 N N . ASP A 1 104 ? -39.709 19.171 0.138 1.00 21.83 209 ASP A N 1
ATOM 731 C CA . ASP A 1 104 ? -39.582 18.015 1.008 1.00 20.74 209 ASP A CA 1
ATOM 732 C C . ASP A 1 104 ? -40.928 17.284 1.037 1.00 20.42 209 ASP A C 1
ATOM 733 O O . ASP A 1 104 ? -41.971 17.886 1.245 1.00 20.64 209 ASP A O 1
ATOM 738 N N . PRO A 1 105 ? -40.911 15.967 0.827 1.00 21.03 210 PRO A N 1
ATOM 739 C CA . PRO A 1 105 ? -42.164 15.249 0.633 1.00 21.59 210 PRO A CA 1
ATOM 740 C C . PRO A 1 105 ? -42.973 15.102 1.938 1.00 21.75 210 PRO A C 1
ATOM 741 O O . PRO A 1 105 ? -44.204 15.106 1.896 1.00 23.89 210 PRO A O 1
ATOM 745 N N . TYR A 1 106 ? -42.290 15.045 3.076 1.00 20.17 211 TYR A N 1
ATOM 746 C CA . TYR A 1 106 ? -42.970 14.939 4.375 1.00 19.58 211 TYR A CA 1
ATOM 747 C C . TYR A 1 106 ? -43.667 16.277 4.697 1.00 19.37 211 TYR A C 1
ATOM 748 O O . TYR A 1 106 ? -44.852 16.335 5.088 1.00 19.17 211 TYR A O 1
ATOM 757 N N . GLU A 1 107 ? -42.922 17.364 4.517 1.00 20.07 212 GLU A N 1
ATOM 758 C CA . GLU A 1 107 ? -43.423 18.694 4.774 1.00 21.32 212 GLU A CA 1
ATOM 759 C C . GLU A 1 107 ? -44.598 19.013 3.856 1.00 22.06 212 GLU A C 1
ATOM 760 O O . GLU A 1 107 ? -45.561 19.649 4.263 1.00 21.73 212 GLU A O 1
ATOM 766 N N . SER A 1 108 ? -44.528 18.565 2.613 1.00 23.49 213 SER A N 1
ATOM 767 C CA . SER A 1 108 ? -45.528 19.009 1.652 1.00 25.95 213 SER A CA 1
ATOM 768 C C . SER A 1 108 ? -46.909 18.397 1.925 1.00 26.15 213 SER A C 1
ATOM 769 O O . SER A 1 108 ? -47.928 18.938 1.497 1.00 26.49 213 SER A O 1
ATOM 772 N N . GLU A 1 109 ? -46.953 17.287 2.652 1.00 25.43 214 GLU A N 1
ATOM 773 C CA . GLU A 1 109 ? -48.239 16.737 3.071 1.00 25.48 214 GLU A CA 1
ATOM 774 C C . GLU A 1 109 ? -48.799 17.425 4.309 1.00 25.41 214 GLU A C 1
ATOM 775 O O . GLU A 1 109 ? -49.973 17.216 4.658 1.00 26.57 214 GLU A O 1
ATOM 777 N N . ARG A 1 110 ? -47.993 18.241 4.990 1.00 24.21 215 ARG A N 1
ATOM 778 C CA . ARG A 1 110 ? -48.419 18.781 6.279 1.00 23.60 215 ARG A CA 1
ATOM 779 C C . ARG A 1 110 ? -48.646 20.264 6.352 1.00 23.49 215 ARG A C 1
ATOM 780 O O . ARG A 1 110 ? -49.417 20.731 7.199 1.00 22.58 215 ARG A O 1
ATOM 788 N N . VAL A 1 111 ? -47.989 21.022 5.483 1.00 22.60 216 VAL A N 1
ATOM 789 C CA . VAL A 1 111 ? -48.130 22.468 5.569 1.00 22.48 216 VAL A CA 1
ATOM 790 C C . VAL A 1 111 ? -48.255 23.103 4.195 1.00 23.09 216 VAL A C 1
ATOM 791 O O . VAL A 1 111 ? -47.844 22.513 3.184 1.00 23.26 216 VAL A O 1
ATOM 795 N N . TYR A 1 112 ? -48.826 24.303 4.180 1.00 24.41 217 TYR A N 1
ATOM 796 C CA . TYR A 1 112 ? -48.849 25.128 2.969 1.00 25.99 217 TYR A CA 1
ATOM 797 C C . TYR A 1 112 ? -48.647 26.587 3.333 1.00 26.62 217 TYR A C 1
ATOM 798 O O . TYR A 1 112 ? -48.785 26.972 4.489 1.00 25.99 217 TYR A O 1
ATOM 807 N N . VAL A 1 113 ? -48.298 27.406 2.336 1.00 27.00 218 VAL A N 1
ATOM 808 C CA . VAL A 1 113 ? -48.069 28.819 2.579 1.00 27.81 218 VAL A CA 1
ATOM 809 C C . VAL A 1 113 ? -49.252 29.603 2.004 1.00 28.58 218 VAL A C 1
ATOM 810 O O . VAL A 1 113 ? -49.704 29.289 0.915 1.00 28.59 218 VAL A O 1
ATOM 814 N N . ALA A 1 114 ? -49.744 30.599 2.740 1.00 30.36 219 ALA A N 1
ATOM 815 C CA . ALA A 1 114 ? -50.845 31.464 2.275 1.00 31.97 219 ALA A CA 1
ATOM 816 C C . ALA A 1 114 ? -50.757 32.783 3.004 1.00 33.09 219 ALA A C 1
ATOM 817 O O . ALA A 1 114 ? -49.901 32.958 3.852 1.00 33.24 219 ALA A O 1
ATOM 819 N N . GLU A 1 115 ? -51.649 33.722 2.695 1.00 34.30 220 GLU A N 1
ATOM 820 C CA . GLU A 1 115 ? -51.639 34.987 3.419 1.00 35.41 220 GLU A CA 1
ATOM 821 C C . GLU A 1 115 ? -51.861 34.767 4.910 1.00 35.32 220 GLU A C 1
ATOM 822 O O . GLU A 1 115 ? -52.772 34.043 5.313 1.00 34.96 220 GLU A O 1
ATOM 828 N N . SER A 1 116 ? -51.034 35.397 5.735 1.00 35.79 221 SER A N 1
ATOM 829 C CA . SER A 1 116 ? -51.179 35.239 7.172 1.00 36.35 221 SER A CA 1
ATOM 830 C C . SER A 1 116 ? -52.522 35.801 7.641 1.00 37.72 221 SER A C 1
ATOM 831 O O . SER A 1 116 ? -53.096 36.668 6.981 1.00 37.76 221 SER A O 1
ATOM 834 N N . LEU A 1 117 ? -53.017 35.306 8.776 1.00 38.48 222 LEU A N 1
ATOM 835 C CA . LEU A 1 117 ? -54.204 35.877 9.409 1.00 39.43 222 LEU A CA 1
ATOM 836 C C . LEU A 1 117 ? -53.798 37.029 10.310 1.00 39.71 222 LEU A C 1
ATOM 837 O O . LEU A 1 117 ? -54.647 37.782 10.782 1.00 39.67 222 LEU A O 1
ATOM 842 N N . ILE A 1 118 ? -52.496 37.154 10.569 1.00 39.73 223 ILE A N 1
ATOM 843 C CA . ILE A 1 118 ? -51.979 38.241 11.392 1.00 39.96 223 ILE A CA 1
ATOM 844 C C . ILE A 1 118 ? -51.889 39.512 10.555 1.00 40.49 223 ILE A C 1
ATOM 845 O O . ILE A 1 118 ? -51.345 39.492 9.454 1.00 40.36 223 ILE A O 1
ATOM 850 N N . SER A 1 119 ? -52.414 40.618 11.073 1.00 41.26 224 SER A N 1
ATOM 851 C CA . SER A 1 119 ? -52.453 41.857 10.294 1.00 41.67 224 SER A CA 1
ATOM 852 C C . SER A 1 119 ? -51.061 42.382 9.912 1.00 41.65 224 SER A C 1
ATOM 853 O O . SER A 1 119 ? -50.189 42.545 10.769 1.00 41.69 224 SER A O 1
ATOM 856 N N . SER A 1 120 ? -50.864 42.650 8.623 1.00 41.73 225 SER A N 1
ATOM 857 C CA . SER A 1 120 ? -49.618 43.248 8.139 1.00 42.16 225 SER A CA 1
ATOM 858 C C . SER A 1 120 ? -48.403 42.326 8.235 1.00 41.38 225 SER A C 1
ATOM 859 O O . SER A 1 120 ? -47.269 42.791 8.238 1.00 41.94 225 SER A O 1
ATOM 862 N N . ALA A 1 121 ? -48.630 41.025 8.323 1.00 40.31 226 ALA A N 1
ATOM 863 C CA . ALA A 1 121 ? -47.523 40.104 8.542 1.00 38.93 226 ALA A CA 1
ATOM 864 C C . ALA A 1 121 ? -47.180 39.317 7.289 1.00 38.26 226 ALA A C 1
ATOM 865 O O . ALA A 1 121 ? -46.395 38.377 7.344 1.00 38.11 226 ALA A O 1
ATOM 867 N N . GLY A 1 122 ? -47.774 39.682 6.158 1.00 36.87 227 GLY A N 1
ATOM 868 C CA . GLY A 1 122 ? -47.449 39.031 4.897 1.00 35.24 227 GLY A CA 1
ATOM 869 C C . GLY A 1 122 ? -47.956 37.605 4.783 1.00 34.35 227 GLY A C 1
ATOM 870 O O . GLY A 1 122 ? -49.119 37.327 5.066 1.00 34.37 227 GLY A O 1
ATOM 871 N N . GLU A 1 123 ? -47.091 36.700 4.332 1.00 32.89 228 GLU A N 1
ATOM 872 C CA . GLU A 1 123 ? -47.467 35.288 4.190 1.00 31.89 228 GLU A CA 1
ATOM 873 C C . GLU A 1 123 ? -47.199 34.536 5.482 1.00 30.39 228 GLU A C 1
ATOM 874 O O . GLU A 1 123 ? -46.422 34.987 6.304 1.00 30.21 228 GLU A O 1
ATOM 880 N N . GLY A 1 124 ? -47.853 33.394 5.660 1.00 29.15 229 GLY A N 1
ATOM 881 C CA . GLY A 1 124 ? -47.643 32.588 6.872 1.00 27.85 229 GLY A CA 1
ATOM 882 C C . GLY A 1 124 ? -47.703 31.116 6.529 1.00 26.92 229 GLY A C 1
ATOM 883 O O . GLY A 1 124 ? -47.969 30.737 5.403 1.00 27.50 229 GLY A O 1
ATOM 884 N N . LEU A 1 125 ? -47.454 30.276 7.523 1.00 26.19 230 LEU A N 1
ATOM 885 C CA . LEU A 1 125 ? -47.428 28.851 7.318 1.00 24.96 230 LEU A CA 1
ATOM 886 C C . LEU A 1 125 ? -48.687 28.270 7.972 1.00 24.72 230 LEU A C 1
ATOM 887 O O . LEU A 1 125 ? -49.023 28.633 9.096 1.00 24.90 230 LEU A O 1
ATOM 892 N N . PHE A 1 126 ? -49.373 27.393 7.255 1.00 24.94 231 PHE A N 1
ATOM 893 C CA . PHE A 1 126 ? -50.613 26.787 7.725 1.00 26.03 231 PHE A CA 1
ATOM 894 C C . PHE A 1 126 ? -50.589 25.268 7.692 1.00 25.92 231 PHE A C 1
ATOM 895 O O . PHE A 1 126 ? -49.976 24.667 6.824 1.00 26.02 231 PHE A O 1
ATOM 903 N N . SER A 1 127 ? -51.317 24.642 8.613 1.00 26.36 232 SER A N 1
ATOM 904 C CA A SER A 1 127 ? -51.426 23.195 8.603 0.50 26.32 232 SER A CA 1
ATOM 905 C CA B SER A 1 127 ? -51.453 23.194 8.625 0.50 26.54 232 SER A CA 1
ATOM 906 C C . SER A 1 127 ? -52.395 22.716 7.525 1.00 27.12 232 SER A C 1
ATOM 907 O O . SER A 1 127 ? -53.467 23.274 7.349 1.00 27.55 232 SER A O 1
ATOM 912 N N . LYS A 1 128 ? -51.997 21.681 6.796 1.00 27.23 233 LYS A N 1
ATOM 913 C CA . LYS A 1 128 ? -52.883 21.075 5.795 1.00 29.42 233 LYS A CA 1
ATOM 914 C C . LYS A 1 128 ? -53.867 20.103 6.425 1.00 30.71 233 LYS A C 1
ATOM 915 O O . LYS A 1 128 ? -54.896 19.783 5.829 1.00 31.78 233 LYS A O 1
ATOM 921 N N . VAL A 1 129 ? -53.534 19.589 7.603 1.00 30.96 234 VAL A N 1
ATOM 922 C CA . VAL A 1 129 ? -54.320 18.514 8.195 1.00 31.62 234 VAL A CA 1
ATOM 923 C C . VAL A 1 129 ? -54.315 18.673 9.697 1.00 31.08 234 VAL A C 1
ATOM 924 O O . VAL A 1 129 ? -53.488 19.389 10.240 1.00 30.89 234 VAL A O 1
ATOM 928 N N . ALA A 1 130 ? -55.246 18.011 10.379 1.00 30.69 235 ALA A N 1
ATOM 929 C CA . ALA A 1 130 ? -55.252 18.054 11.838 1.00 29.37 235 ALA A CA 1
ATOM 930 C C . ALA A 1 130 ? -54.179 17.099 12.325 1.00 28.51 235 ALA A C 1
ATOM 931 O O . ALA A 1 130 ? -54.050 16.005 11.792 1.00 29.22 235 ALA A O 1
ATOM 933 N N . VAL A 1 131 ? -53.394 17.503 13.323 1.00 27.01 236 VAL A N 1
ATOM 934 C CA . VAL A 1 131 ? -52.328 16.637 13.858 1.00 26.33 236 VAL A CA 1
ATOM 935 C C . VAL A 1 131 ? -52.332 16.811 15.355 1.00 25.23 236 VAL A C 1
ATOM 936 O O . VAL A 1 131 ? -52.870 17.802 15.848 1.00 25.32 236 VAL A O 1
ATOM 940 N N . GLY A 1 132 ? -51.687 15.888 16.066 1.00 24.88 237 GLY A N 1
ATOM 941 C CA . GLY A 1 132 ? -51.642 15.946 17.533 1.00 24.14 237 GLY A CA 1
ATOM 942 C C . GLY A 1 132 ? -50.463 16.755 18.018 1.00 24.07 237 GLY A C 1
ATOM 943 O O . GLY A 1 132 ? -49.705 17.301 17.205 1.00 23.22 237 GLY A O 1
ATOM 944 N N . PRO A 1 133 ? -50.288 16.838 19.344 1.00 23.64 238 PRO A N 1
ATOM 945 C CA . PRO A 1 133 ? -49.137 17.531 19.889 1.00 23.21 238 PRO A CA 1
ATOM 946 C C . PRO A 1 133 ? -47.847 16.855 19.493 1.00 22.55 238 PRO A C 1
ATOM 947 O O . PRO A 1 133 ? -47.854 15.659 19.179 1.00 22.10 238 PRO A O 1
ATOM 951 N N . ASN A 1 134 ? -46.750 17.612 19.560 1.00 21.98 239 ASN A N 1
ATOM 952 C CA . ASN A 1 134 ? -45.379 17.123 19.327 1.00 22.14 239 ASN A CA 1
ATOM 953 C C . ASN A 1 134 ? -45.122 16.657 17.903 1.00 21.59 239 ASN A C 1
ATOM 954 O O . ASN A 1 134 ? -44.216 15.832 17.675 1.00 21.37 239 ASN A O 1
ATOM 959 N N . THR A 1 135 ? -45.906 17.161 16.954 1.00 20.28 240 THR A N 1
ATOM 960 C CA . THR A 1 135 ? -45.780 16.711 15.567 1.00 19.76 240 THR A CA 1
ATOM 961 C C . THR A 1 135 ? -44.824 17.627 14.790 1.00 18.66 240 THR A C 1
ATOM 962 O O . THR A 1 135 ? -45.048 18.819 14.720 1.00 17.78 240 THR A O 1
ATOM 966 N N . VAL A 1 136 ? -43.794 17.048 14.186 1.00 17.57 241 VAL A N 1
ATOM 967 C CA . VAL A 1 136 ? -42.925 17.830 13.293 1.00 17.80 241 VAL A CA 1
ATOM 968 C C . VAL A 1 136 ? -43.713 18.208 12.035 1.00 18.06 241 VAL A C 1
ATOM 969 O O . VAL A 1 136 ? -44.264 17.347 11.347 1.00 18.03 241 VAL A O 1
ATOM 973 N N . MET A 1 137 ? -43.759 19.503 11.743 1.00 18.55 242 MET A N 1
ATOM 974 C CA . MET A 1 137 ? -44.607 20.048 10.677 1.00 19.79 242 MET A CA 1
ATOM 975 C C . MET A 1 137 ? -43.781 20.569 9.502 1.00 20.61 242 MET A C 1
ATOM 976 O O . MET A 1 137 ? -44.176 20.424 8.342 1.00 21.58 242 MET A O 1
ATOM 981 N N . SER A 1 138 ? -42.643 21.170 9.789 1.00 20.73 243 SER A N 1
ATOM 982 C CA . SER A 1 138 ? -41.923 21.857 8.721 1.00 20.95 243 SER A CA 1
ATOM 983 C C . SER A 1 138 ? -40.440 21.982 9.070 1.00 20.45 243 SER A C 1
ATOM 984 O O . SER A 1 138 ? -40.044 21.774 10.232 1.00 20.54 243 SER A O 1
ATOM 987 N N . PHE A 1 139 ? -39.596 22.291 8.080 1.00 19.09 244 PHE A N 1
ATOM 988 C CA . PHE A 1 139 ? -38.145 22.291 8.292 1.00 18.61 244 PHE A CA 1
ATOM 989 C C . PHE A 1 139 ? -37.604 23.683 8.023 1.00 19.51 244 PHE A C 1
ATOM 990 O O . PHE A 1 139 ? -38.054 24.345 7.105 1.00 20.06 244 PHE A O 1
ATOM 998 N N . ALA A 1 140 ? -36.665 24.120 8.844 1.00 19.51 245 ALA A N 1
ATOM 999 C CA . ALA A 1 140 ? -36.058 25.442 8.687 1.00 20.71 245 ALA A CA 1
ATOM 1000 C C . ALA A 1 140 ? -34.654 25.253 8.144 1.00 20.37 245 ALA A C 1
ATOM 1001 O O . ALA A 1 140 ? -33.722 24.892 8.870 1.00 21.01 245 ALA A O 1
ATOM 1003 N N . ASN A 1 141 ? -34.510 25.457 6.849 1.00 21.08 246 ASN A N 1
ATOM 1004 C CA . ASN A 1 141 ? -33.220 25.332 6.190 1.00 21.03 246 ASN A CA 1
ATOM 1005 C C . ASN A 1 141 ? -32.864 26.705 5.632 1.00 21.51 246 ASN A C 1
ATOM 1006 O O . ASN A 1 141 ? -33.743 27.547 5.452 1.00 22.42 246 ASN A O 1
ATOM 1011 N N . GLY A 1 142 ? -31.582 26.940 5.384 1.00 21.41 247 GLY A N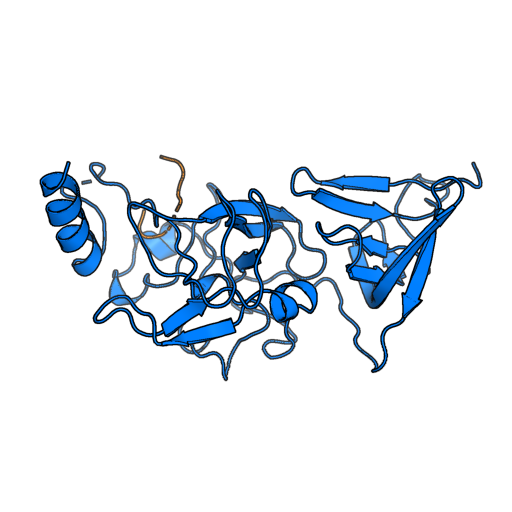 1
ATOM 1012 C CA . GLY A 1 142 ? -31.151 28.218 4.798 1.00 21.29 247 GLY A CA 1
ATOM 1013 C C . GLY A 1 142 ? -29.646 28.224 4.631 1.00 21.99 247 GLY A C 1
ATOM 1014 O O . GLY A 1 142 ? -28.981 27.233 4.941 1.00 21.92 247 GLY A O 1
ATOM 1015 N N . VAL A 1 143 ? -29.089 29.342 4.155 1.00 21.59 248 VAL A N 1
ATOM 1016 C CA . VAL A 1 143 ? -27.634 29.474 4.076 1.00 22.77 248 VAL A CA 1
ATOM 1017 C C . VAL A 1 143 ? -27.067 29.623 5.475 1.00 23.05 248 VAL A C 1
ATOM 1018 O O . VAL A 1 143 ? -27.761 30.105 6.370 1.00 24.28 248 VAL A O 1
ATOM 1022 N N . ARG A 1 144 ? -25.822 29.183 5.650 1.00 22.59 249 ARG A N 1
ATOM 1023 C CA . ARG A 1 144 ? -25.190 29.066 6.974 1.00 22.76 249 ARG A CA 1
ATOM 1024 C C . ARG A 1 144 ? -24.163 30.161 7.133 1.00 23.69 249 ARG A C 1
ATOM 1025 O O . ARG A 1 144 ? -23.115 30.105 6.506 1.00 24.43 249 ARG A O 1
ATOM 1033 N N . ILE A 1 145 ? -24.464 31.146 7.962 1.00 23.54 250 ILE A N 1
ATOM 1034 C CA . ILE A 1 145 ? -23.561 32.284 8.124 1.00 24.88 250 ILE A CA 1
ATOM 1035 C C . ILE A 1 145 ? -23.256 32.476 9.617 1.00 26.19 250 ILE A C 1
ATOM 1036 O O . ILE A 1 145 ? -23.774 31.733 10.464 1.00 25.97 250 ILE A O 1
ATOM 1041 N N . THR A 1 146 ? -22.414 33.452 9.949 1.00 27.11 251 THR A N 1
ATOM 1042 C CA . THR A 1 146 ? -21.996 33.589 11.344 1.00 27.68 251 THR A CA 1
ATOM 1043 C C . THR A 1 146 ? -22.857 34.575 12.095 1.00 27.98 251 THR A C 1
ATOM 1044 O O . THR A 1 146 ? -23.517 35.440 11.511 1.00 28.29 251 THR A O 1
ATOM 1048 N N . HIS A 1 147 ? -22.867 34.438 13.413 1.00 28.41 252 HIS A N 1
ATOM 1049 C CA . HIS A 1 147 ? -23.511 35.430 14.238 1.00 29.04 252 HIS A CA 1
ATOM 1050 C C . HIS A 1 147 ? -22.900 36.821 14.025 1.00 29.31 252 HIS A C 1
ATOM 1051 O O . HIS A 1 147 ? -23.622 37.798 14.020 1.00 29.95 252 HIS A O 1
ATOM 1058 N N . GLN A 1 148 ? -21.586 36.884 13.815 1.00 29.78 253 GLN A N 1
ATOM 1059 C CA . GLN A 1 148 ? -20.900 38.167 13.579 1.00 30.40 253 GLN A CA 1
ATOM 1060 C C . GLN A 1 148 ? -21.470 38.875 12.353 1.00 29.99 253 GLN A C 1
ATOM 1061 O O . GLN A 1 148 ? -21.790 40.057 12.399 1.00 30.26 253 GLN A O 1
ATOM 1063 N N . GLU A 1 149 ? -21.629 38.149 11.245 1.00 30.26 254 GLU A N 1
ATOM 1064 C CA . GLU A 1 149 ? -22.202 38.754 10.042 1.00 29.74 254 GLU A CA 1
ATOM 1065 C C . GLU A 1 149 ? -23.606 39.274 10.280 1.00 29.64 254 GLU A C 1
ATOM 1066 O O . GLU A 1 149 ? -23.971 40.356 9.816 1.00 29.38 254 GLU A O 1
ATOM 1072 N N . VAL A 1 150 ? -24.423 38.482 10.976 1.00 29.00 255 VAL A N 1
ATOM 1073 C CA . VAL A 1 150 ? -25.817 38.822 11.195 1.00 28.66 255 VAL A CA 1
ATOM 1074 C C . VAL A 1 150 ? -25.989 39.993 12.149 1.00 29.75 255 VAL A C 1
ATOM 1075 O O . VAL A 1 150 ? -26.774 40.903 11.889 1.00 30.33 255 VAL A O 1
ATOM 1079 N N . ASP A 1 151 ? -25.253 39.951 13.249 1.00 31.43 256 ASP A N 1
ATOM 1080 C CA . ASP A 1 151 ? -25.374 40.971 14.283 1.00 34.41 256 ASP A CA 1
ATOM 1081 C C . ASP A 1 151 ? -24.766 42.303 13.826 1.00 35.43 256 ASP A C 1
ATOM 1082 O O . ASP A 1 151 ? -25.196 43.369 14.281 1.00 36.14 256 ASP A O 1
ATOM 1087 N N . SER A 1 152 ? -23.803 42.239 12.906 1.00 36.44 257 SER A N 1
ATOM 1088 C CA . SER A 1 152 ? -23.175 43.451 12.344 1.00 37.52 257 SER A CA 1
ATOM 1089 C C . SER A 1 152 ? -23.994 44.183 11.299 1.00 37.79 257 SER A C 1
ATOM 1090 O O . SER A 1 152 ? -23.537 45.205 10.780 1.00 39.12 257 SER A O 1
ATOM 1093 N N . ARG A 1 153 ? -25.160 43.673 10.929 1.00 36.78 258 ARG A N 1
ATOM 1094 C CA . A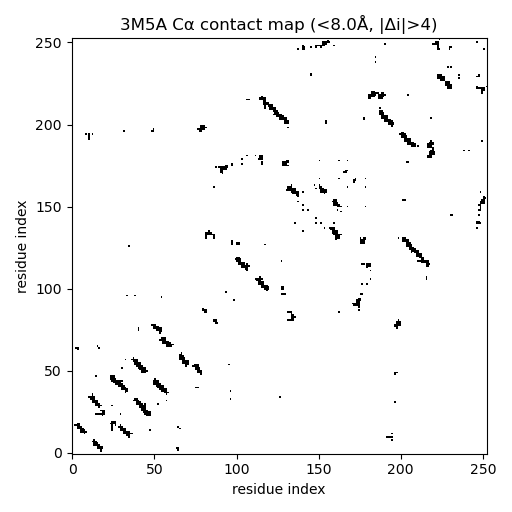RG A 1 153 ? -25.895 44.315 9.857 1.00 36.15 258 ARG A CA 1
ATOM 1095 C C . ARG A 1 153 ? -27.276 44.749 10.329 1.00 36.79 258 ARG A C 1
ATOM 1096 O O . ARG A 1 153 ? -27.702 44.365 11.418 1.00 37.41 258 ARG A O 1
ATOM 1104 N N . ASP A 1 154 ? -27.945 45.565 9.519 1.00 36.87 259 ASP A N 1
ATOM 1105 C CA . ASP A 1 154 ? -29.251 46.148 9.844 1.00 37.69 259 ASP A CA 1
ATOM 1106 C C . ASP A 1 154 ? -30.384 45.120 9.939 1.00 37.67 259 ASP A C 1
ATOM 1107 O O . ASP A 1 154 ? -30.383 44.111 9.236 1.00 37.85 259 ASP A O 1
ATOM 1109 N N . TRP A 1 155 ? -31.357 45.401 10.797 1.00 37.17 260 TRP A N 1
ATOM 1110 C CA . TRP A 1 155 ? -32.548 44.564 10.901 1.00 37.11 260 TRP A 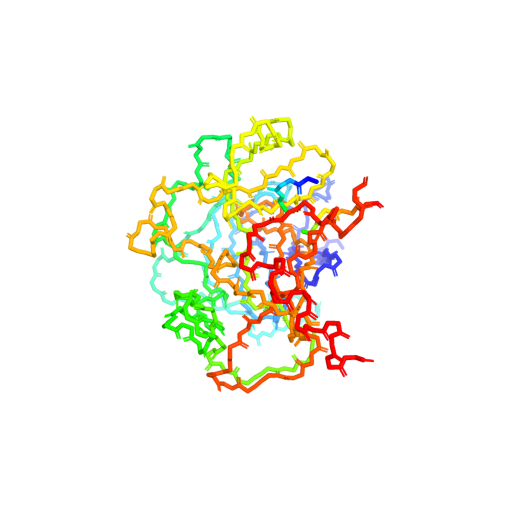CA 1
ATOM 1111 C C . TRP A 1 155 ? -33.238 44.302 9.568 1.00 36.44 260 TRP A C 1
ATOM 1112 O O . TRP A 1 155 ? -33.800 43.218 9.363 1.00 35.88 260 TRP A O 1
ATOM 1123 N N . ALA A 1 156 ? -33.211 45.277 8.661 1.00 35.32 261 ALA A N 1
ATOM 1124 C CA . ALA A 1 156 ? -33.809 45.076 7.337 1.00 34.50 261 ALA A CA 1
ATOM 1125 C C . ALA A 1 156 ? -33.253 43.857 6.594 1.00 33.47 261 ALA A C 1
ATOM 1126 O O . ALA A 1 156 ? -33.918 43.333 5.721 1.00 33.32 261 ALA A O 1
ATOM 1128 N N . LEU A 1 157 ? -32.030 43.433 6.922 1.00 32.48 262 LEU A N 1
ATOM 1129 C CA . LEU A 1 157 ? -31.426 42.263 6.291 1.00 31.75 262 LEU A CA 1
ATOM 1130 C C . LEU A 1 157 ? -31.621 40.991 7.138 1.00 31.14 262 LEU A C 1
ATOM 1131 O O . LEU A 1 157 ? -31.236 39.900 6.722 1.00 30.73 262 LEU A O 1
ATOM 1136 N N . ASN A 1 158 ? -32.204 41.148 8.321 1.00 30.15 263 ASN A N 1
ATOM 1137 C CA . ASN A 1 158 ? -32.235 40.069 9.311 1.00 29.67 263 ASN A CA 1
ATOM 1138 C C . ASN A 1 158 ? -33.649 39.584 9.598 1.00 29.56 263 ASN A C 1
ATOM 1139 O O . ASN A 1 158 ? -33.940 39.107 10.692 1.00 29.40 263 ASN A O 1
ATOM 1144 N N . GLY A 1 159 ? -34.527 39.708 8.611 1.00 28.74 264 GLY A N 1
ATOM 1145 C CA . GLY A 1 159 ? -35.919 39.312 8.798 1.00 29.13 264 GLY A CA 1
ATOM 1146 C C . GLY A 1 159 ? -36.086 37.794 8.851 1.00 28.38 264 GLY A C 1
ATOM 1147 O O . GLY A 1 159 ? -36.976 37.285 9.535 1.00 27.85 264 GLY A O 1
ATOM 1148 N N . ASN A 1 160 ? -35.211 37.077 8.149 1.00 27.66 265 ASN A N 1
ATOM 1149 C CA A ASN A 1 160 ? -35.373 35.639 7.989 0.50 27.09 265 ASN A CA 1
ATOM 1150 C CA B ASN A 1 160 ? -35.368 35.624 7.975 0.50 27.34 265 ASN A CA 1
ATOM 1151 C C . ASN A 1 160 ? -34.290 34.814 8.688 1.00 26.66 265 ASN A C 1
ATOM 1152 O O . ASN A 1 160 ? -34.175 33.619 8.456 1.00 27.43 265 ASN A O 1
ATOM 1161 N N . THR A 1 161 ? -33.502 35.440 9.553 1.00 25.23 266 THR A N 1
ATOM 1162 C CA . THR A 1 161 ? -32.415 34.738 10.225 1.00 23.94 266 THR A CA 1
ATOM 1163 C C . THR A 1 161 ? -32.878 33.905 11.426 1.00 23.72 266 THR A C 1
ATOM 1164 O O . THR A 1 161 ? -33.727 34.349 12.199 1.00 23.69 266 THR A O 1
ATOM 1168 N N . LEU A 1 162 ? -32.282 32.725 11.583 1.00 22.41 267 LEU A N 1
ATOM 1169 C CA . LEU A 1 162 ? -32.620 31.813 12.680 1.00 22.12 267 LEU A CA 1
ATOM 1170 C C . LEU A 1 162 ? -31.334 31.236 13.220 1.00 22.08 267 LEU A C 1
ATOM 1171 O O . LEU A 1 162 ? -30.551 30.647 12.475 1.00 22.54 267 LEU A O 1
ATOM 1176 N N . SER A 1 163 ? -31.093 31.425 14.516 1.00 22.82 268 SER A N 1
ATOM 1177 C CA . SER A 1 163 ? -29.926 30.851 15.148 1.00 23.52 268 SER A CA 1
ATOM 1178 C C . SER A 1 163 ? -30.056 29.327 15.151 1.00 24.84 268 SER A C 1
ATOM 1179 O O . SER A 1 163 ? -31.130 28.787 15.453 1.00 25.31 268 SER A O 1
ATOM 1182 N N . LEU A 1 164 ? -28.972 28.638 14.796 1.00 25.30 269 LEU A N 1
ATOM 1183 C CA . LEU A 1 164 ? -28.959 27.180 14.787 1.00 27.19 269 LEU A CA 1
ATOM 1184 C C . LEU A 1 164 ? -28.247 26.689 16.045 1.00 28.51 269 LEU A C 1
ATOM 1185 O O . LEU A 1 164 ? -28.695 25.762 16.737 1.00 27.14 269 LEU A O 1
ATOM 1190 N N . ASP A 1 165 ? -27.125 27.328 16.338 1.00 29.78 270 ASP A N 1
ATOM 1191 C CA . ASP A 1 165 ? -26.382 27.050 17.560 1.00 32.04 270 ASP A CA 1
ATOM 1192 C C . ASP A 1 165 ? -25.433 28.213 17.775 1.00 32.93 270 ASP A C 1
ATOM 1193 O O . ASP A 1 165 ? -25.612 29.272 17.183 1.00 32.11 270 ASP A O 1
ATOM 1198 N N . GLU A 1 166 ? -24.411 28.031 18.609 1.00 34.63 271 GLU A N 1
ATOM 1199 C CA . GLU A 1 166 ? -23.595 29.184 18.966 1.00 36.19 271 GLU A CA 1
ATOM 1200 C C . GLU A 1 166 ? -22.650 29.617 17.846 1.00 35.92 271 GLU A C 1
ATOM 1201 O O . GLU A 1 166 ? -22.129 30.734 17.873 1.00 37.03 271 GLU A O 1
ATOM 1207 N N . GLU A 1 167 ? -22.481 28.766 16.831 1.00 35.28 272 GLU A N 1
ATOM 1208 C CA . GLU A 1 167 ? -21.566 29.072 15.727 1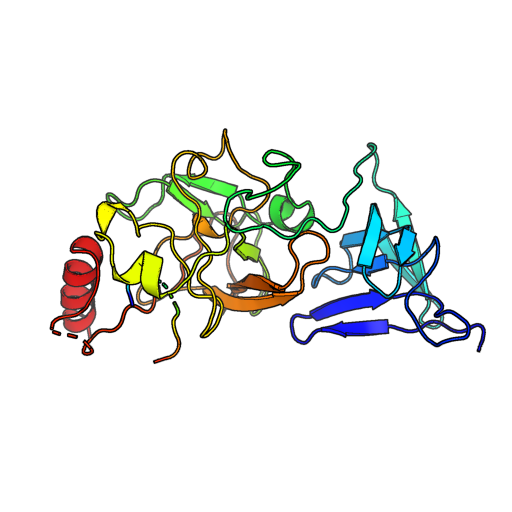.00 33.68 272 GLU A CA 1
ATOM 1209 C C . GLU A 1 167 ? -22.281 29.505 14.431 1.00 32.86 272 GLU A C 1
ATOM 1210 O O . GLU A 1 167 ? -21.683 30.171 13.576 1.00 33.01 272 GLU A O 1
ATOM 1212 N N . THR A 1 168 ? -23.548 29.128 14.283 1.00 30.41 273 THR A N 1
ATOM 1213 C CA . THR A 1 168 ? -24.205 29.213 12.978 1.00 28.26 273 THR A CA 1
ATOM 1214 C C . THR A 1 168 ? -25.581 29.850 13.020 1.00 26.85 273 THR A C 1
ATOM 1215 O O . THR A 1 168 ? -26.409 29.542 13.895 1.00 25.53 273 THR A O 1
ATOM 1219 N N . VAL A 1 169 ? -25.840 30.715 12.045 1.00 24.96 274 VAL A N 1
ATOM 1220 C CA . VAL A 1 169 ? -27.166 31.240 11.819 1.00 24.34 274 VAL A CA 1
ATOM 1221 C C . VAL A 1 169 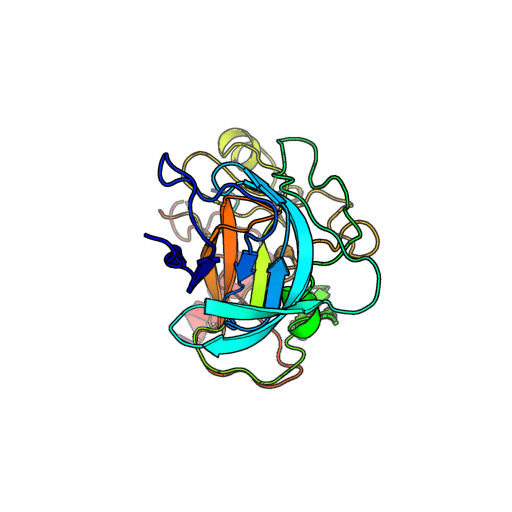? -27.617 30.769 10.433 1.00 23.69 274 VAL A C 1
ATOM 1222 O O . VAL A 1 169 ? -26.829 30.789 9.493 1.00 23.61 274 VAL A O 1
ATOM 1226 N N . ILE A 1 170 ? -28.868 30.311 10.341 1.00 23.04 275 ILE A N 1
ATOM 1227 C CA A ILE A 1 170 ? -29.465 29.938 9.067 0.50 23.31 275 ILE A CA 1
ATOM 1228 C CA B ILE A 1 170 ? -29.514 29.922 9.093 0.50 23.26 275 ILE A CA 1
ATOM 1229 C C . ILE A 1 170 ? -30.278 31.129 8.554 1.00 23.20 275 ILE A C 1
ATOM 1230 O O . ILE A 1 170 ? -31.081 31.704 9.281 1.00 23.37 275 ILE A O 1
ATOM 1239 N N . ASP A 1 171 ? -30.052 31.516 7.298 1.00 23.00 276 ASP A N 1
ATOM 1240 C CA . ASP A 1 171 ? -30.749 32.658 6.697 1.00 23.43 276 ASP A CA 1
ATOM 1241 C C . ASP A 1 171 ? -31.391 32.264 5.384 1.00 23.26 276 ASP A C 1
ATOM 1242 O O . ASP A 1 171 ? -30.888 31.401 4.684 1.00 23.12 276 ASP A O 1
ATOM 1247 N N . VAL A 1 172 ? -32.506 32.888 5.062 1.00 24.17 277 VAL A N 1
ATOM 1248 C CA . VAL A 1 172 ? -33.121 32.700 3.750 1.00 24.61 277 VAL A CA 1
ATOM 1249 C C . VAL A 1 172 ? -33.129 34.089 3.124 1.00 25.67 277 VAL A C 1
ATOM 1250 O O . VAL A 1 172 ? -34.048 34.870 3.320 1.00 25.79 277 VAL A O 1
ATOM 1254 N N . PRO A 1 173 ? -32.042 34.415 2.426 1.00 27.03 278 PRO A N 1
ATOM 1255 C CA . PRO A 1 173 ? -31.832 35.770 1.923 1.00 28.53 278 PRO A CA 1
ATOM 1256 C C . PRO A 1 173 ? -32.729 36.008 0.729 1.00 29.66 278 PRO A C 1
ATOM 1257 O O . PRO A 1 173 ? -33.012 35.064 -0.044 1.00 28.78 278 PRO A O 1
ATOM 1261 N N . GLU A 1 174 ? -33.191 37.255 0.597 1.00 32.36 279 GLU A N 1
ATOM 1262 C CA . GLU A 1 174 ? -34.009 37.641 -0.541 1.00 34.13 279 GLU A CA 1
ATOM 1263 C C . GLU A 1 174 ? -33.144 37.276 -1.722 1.00 34.99 279 GLU A C 1
ATOM 1264 O O . GLU A 1 174 ? -31.939 37.510 -1.693 1.00 36.63 279 GLU A O 1
ATOM 1266 N N . PRO A 1 175 ? -33.733 36.696 -2.771 1.00 35.80 280 PRO A N 1
ATOM 1267 C CA . PRO A 1 175 ? -35.158 36.589 -3.009 1.00 35.34 280 PRO A CA 1
ATOM 1268 C C . PRO A 1 175 ? -35.663 35.162 -2.753 1.00 34.94 280 PRO A C 1
ATOM 1269 O O . PRO A 1 175 ? -36.719 34.776 -3.266 1.00 34.53 280 PRO A O 1
ATOM 1273 N N . TYR A 1 176 ? -34.905 34.370 -1.997 1.00 33.48 281 TYR A N 1
ATOM 1274 C CA . TYR A 1 176 ? -35.321 33.004 -1.735 1.00 32.35 281 TYR A CA 1
ATOM 1275 C C . TYR A 1 176 ? -36.452 32.986 -0.715 1.00 30.86 281 TYR A C 1
ATOM 1276 O O . TYR A 1 176 ? -36.955 31.911 -0.369 1.00 29.16 281 TYR A O 1
ATOM 1285 N N . ASN A 1 177 ? -36.817 34.167 -0.226 1.00 29.68 282 ASN A N 1
ATOM 1286 C CA . ASN A 1 177 ? -37.974 34.344 0.637 1.00 30.03 282 ASN A CA 1
ATOM 1287 C C . ASN A 1 177 ? -39.272 34.243 -0.161 1.00 29.56 282 ASN A C 1
ATOM 1288 O O . ASN A 1 177 ? -40.363 34.234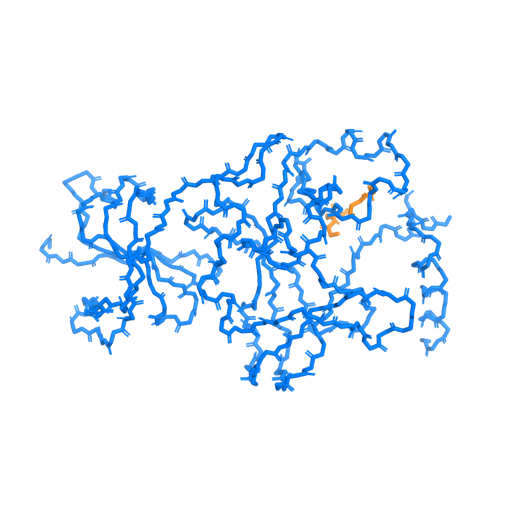 0.401 1.00 29.24 282 ASN A O 1
ATOM 1293 N N . HIS A 1 178 ? -39.139 34.155 -1.477 1.00 28.69 283 HIS A N 1
ATOM 1294 C CA . HIS A 1 178 ? -40.287 33.915 -2.356 1.00 28.63 283 HIS A CA 1
ATOM 1295 C C . HIS A 1 178 ? -40.413 32.437 -2.650 1.00 27.47 283 HIS A C 1
ATOM 1296 O O . HIS A 1 178 ? -39.458 31.820 -3.092 1.00 26.75 283 HIS A O 1
ATOM 1303 N N . VAL A 1 179 ? -41.601 31.877 -2.450 1.00 27.77 284 VAL A N 1
ATOM 1304 C CA . VAL A 1 179 ? -41.827 30.451 -2.669 1.00 28.65 284 VAL A CA 1
ATOM 1305 C C . VAL A 1 179 ? -41.627 30.032 -4.126 1.00 28.42 284 VAL A C 1
ATOM 1306 O O . VAL A 1 179 ? -41.321 28.885 -4.420 1.00 27.44 284 VAL A O 1
ATOM 1310 N N . SER A 1 180 ? -41.784 30.962 -5.063 1.00 28.73 285 SER A N 1
ATOM 1311 C CA . SER A 1 180 ? -41.509 30.589 -6.442 1.00 29.26 285 SER A CA 1
ATOM 1312 C C . SER A 1 180 ? -40.002 30.418 -6.704 1.00 28.82 285 SER A C 1
ATOM 1313 O O . SER A 1 180 ? -39.622 29.816 -7.708 1.00 29.96 285 SER A O 1
ATOM 1316 N N . LYS A 1 181 ? -39.145 30.930 -5.812 1.00 27.84 286 LYS A N 1
ATOM 1317 C CA . LYS A 1 181 ? -37.680 30.800 -5.960 1.00 27.29 286 LYS A CA 1
ATOM 1318 C C . LYS A 1 181 ? -37.064 29.752 -5.016 1.00 25.58 286 LYS A C 1
ATOM 1319 O O . LYS A 1 181 ? -36.010 29.180 -5.294 1.00 24.67 286 LYS A O 1
ATOM 1325 N N . TYR A 1 182 ? -37.727 29.498 -3.896 1.00 24.29 287 TYR A N 1
ATOM 1326 C CA . TYR A 1 182 ? -37.222 28.472 -2.983 1.00 23.03 287 TYR A CA 1
ATOM 1327 C C . TYR A 1 182 ? -38.396 27.882 -2.223 1.00 22.92 287 TYR A C 1
ATOM 1328 O O . TYR A 1 182 ? -39.133 28.609 -1.575 1.00 23.21 287 TYR A O 1
ATOM 1337 N N . CYS A 1 183 ? -38.591 26.575 -2.362 1.00 23.86 288 CYS A N 1
ATOM 1338 C CA . CYS A 1 183 ? -39.628 25.883 -1.590 1.00 25.33 288 CYS A CA 1
ATOM 1339 C C . CYS A 1 183 ? -39.203 24.492 -1.152 1.00 24.75 288 CYS A C 1
ATOM 1340 O O . CYS A 1 183 ? -40.052 23.670 -0.781 1.00 25.27 288 CYS A O 1
ATOM 1343 N N . ALA A 1 184 ? -37.896 24.228 -1.124 1.00 23.19 289 ALA A N 1
ATOM 1344 C CA . ALA A 1 184 ? -37.414 22.924 -0.645 1.00 22.98 289 ALA A CA 1
ATOM 1345 C C . ALA A 1 184 ? -37.820 22.710 0.820 1.00 23.39 289 ALA A C 1
ATOM 1346 O O . ALA A 1 184 ? -38.060 21.574 1.245 1.00 22.91 289 ALA A O 1
ATOM 1348 N N . SER A 1 185 ? -37.849 23.798 1.584 1.00 22.10 290 SER A N 1
ATOM 1349 C CA . SER A 1 185 ? -38.332 23.796 2.976 1.00 22.80 290 SER A CA 1
ATOM 1350 C C . SER A 1 185 ? -39.164 25.061 3.176 1.00 22.54 290 SER A C 1
ATOM 1351 O O . SER A 1 185 ? -39.046 26.034 2.405 1.00 22.98 290 SER A O 1
ATOM 1354 N N . LEU A 1 186 ? -40.037 25.056 4.181 1.00 21.75 291 LEU A N 1
ATOM 1355 C CA . LEU A 1 186 ? -41.008 26.142 4.298 1.00 21.76 291 LEU A CA 1
ATOM 1356 C C . LEU A 1 186 ? -41.057 26.729 5.692 1.00 21.51 291 LEU A C 1
ATOM 1357 O O . LEU A 1 186 ? -41.873 27.592 5.972 1.00 21.44 291 LEU A O 1
ATOM 1362 N N . GLY A 1 187 ? -40.181 26.252 6.566 1.00 21.18 292 GLY A N 1
ATOM 1363 C CA . GLY A 1 187 ? -40.179 26.699 7.954 1.00 21.90 292 GLY A CA 1
ATOM 1364 C C . GLY A 1 187 ? -39.918 28.179 8.163 1.00 22.97 292 GLY A C 1
ATOM 1365 O O . GLY A 1 187 ? -40.359 28.747 9.162 1.00 23.49 292 GLY A O 1
ATOM 1366 N N . HIS A 1 188 ? -39.205 28.823 7.238 1.00 22.13 293 HIS A N 1
ATOM 1367 C CA . HIS A 1 188 ? -38.954 30.266 7.348 1.00 23.74 293 HIS A CA 1
ATOM 1368 C C . HIS A 1 188 ? -40.231 31.110 7.202 1.00 24.17 293 HIS A C 1
ATOM 1369 O O . HIS A 1 188 ? -40.218 32.320 7.473 1.00 25.97 293 HIS A O 1
ATOM 1376 N N . LYS A 1 189 ? -41.322 30.478 6.781 1.00 23.51 294 LYS A N 1
ATOM 1377 C CA . LYS A 1 189 ? -42.591 31.182 6.566 1.00 24.53 294 LYS A CA 1
ATOM 1378 C C . LYS A 1 189 ? -43.458 31.301 7.833 1.00 23.78 294 LYS A C 1
ATOM 1379 O O . LYS A 1 189 ? -44.496 31.936 7.811 1.00 24.79 294 LYS A O 1
ATOM 1385 N N . ALA A 1 190 ? -43.052 30.691 8.941 1.00 24.03 295 ALA A N 1
ATOM 1386 C CA . ALA A 1 190 ? -43.871 30.787 10.170 1.00 23.80 295 ALA A CA 1
ATOM 1387 C C . ALA A 1 190 ? -43.765 32.176 10.786 1.00 24.09 295 ALA A C 1
ATOM 1388 O O . ALA A 1 190 ? -42.656 32.683 11.015 1.00 23.81 295 ALA A O 1
ATOM 1390 N N . ASN A 1 191 ? -44.910 32.766 11.093 1.00 24.65 296 ASN A N 1
ATOM 1391 C CA . ASN A 1 191 ? -44.944 34.061 11.768 1.00 25.88 296 ASN A CA 1
ATOM 1392 C C . ASN A 1 191 ? -44.795 33.972 13.270 1.00 26.35 296 ASN A C 1
ATOM 1393 O O . ASN A 1 191 ? -44.858 32.881 13.849 1.00 26.68 296 ASN A O 1
ATOM 1398 N N . HIS A 1 192 ? -44.567 35.124 13.901 1.00 26.69 297 HIS A N 1
ATOM 1399 C CA . HIS A 1 192 ? -44.312 35.160 15.315 1.00 27.33 297 HIS A CA 1
ATOM 1400 C C . HIS A 1 192 ? -45.597 35.281 16.106 1.00 27.69 297 HIS A C 1
ATOM 1401 O O . HIS A 1 192 ? -46.532 35.964 15.679 1.00 28.03 297 HIS A O 1
ATOM 1408 N N . SER A 1 193 ? -45.630 34.617 17.260 1.00 28.32 298 SER A N 1
ATOM 1409 C CA . SER A 1 193 ? -46.660 34.849 18.260 1.00 28.72 298 SER A CA 1
ATOM 1410 C C . SER A 1 193 ? -46.071 34.654 19.637 1.00 29.18 298 SER A C 1
ATOM 1411 O O . SER A 1 193 ? -45.243 33.755 19.860 1.00 27.99 298 SER A O 1
ATOM 1414 N N . PHE A 1 194 ? -46.490 35.503 20.578 1.00 28.86 299 PHE A N 1
ATOM 1415 C CA . PHE A 1 194 ? -46.104 35.322 21.960 1.00 29.76 299 PHE A CA 1
ATOM 1416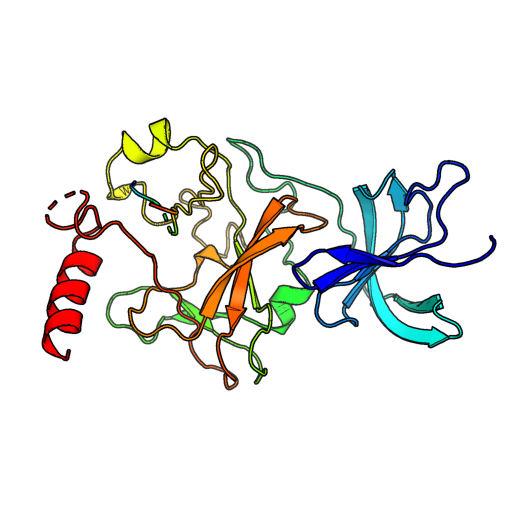 C C . PHE A 1 194 ? -46.921 34.230 22.623 1.00 29.61 299 PHE A C 1
ATOM 1417 O O . PHE A 1 194 ? -46.596 33.811 23.731 1.00 30.49 299 PHE A O 1
ATOM 1425 N N . THR A 1 195 ? -47.962 33.775 21.942 1.00 29.74 300 THR A N 1
ATOM 1426 C CA . THR A 1 195 ? -48.750 32.616 22.396 1.00 30.13 300 THR A CA 1
ATOM 1427 C C . THR A 1 195 ? -48.796 31.592 21.258 1.00 29.18 300 THR A C 1
ATOM 1428 O O . THR A 1 195 ? -49.840 31.306 20.680 1.00 29.53 300 THR A O 1
ATOM 1432 N N . PRO A 1 196 ? -47.626 31.055 20.912 1.00 27.96 301 PRO A N 1
ATOM 1433 C CA . PRO A 1 196 ? -47.467 30.208 19.732 1.00 27.16 301 PRO A CA 1
ATOM 1434 C C . PRO A 1 196 ? -48.082 28.816 19.899 1.00 26.59 301 PRO A C 1
ATOM 1435 O O . PRO A 1 196 ? -48.246 28.349 21.028 1.00 26.32 301 PRO A O 1
ATOM 1439 N N . ASN A 1 197 ? -48.388 28.161 18.787 1.00 26.35 302 ASN A N 1
ATOM 1440 C CA . ASN A 1 197 ? -48.791 26.749 18.825 1.00 26.28 302 ASN A CA 1
ATOM 1441 C C . ASN A 1 197 ? -47.662 25.764 18.471 1.00 25.95 302 ASN A C 1
ATOM 1442 O O . ASN A 1 197 ? -47.855 24.548 18.530 1.00 25.64 302 ASN A O 1
ATOM 1447 N N . CYS A 1 198 ? -46.498 26.299 18.104 1.00 24.38 303 CYS A N 1
ATOM 1448 C CA . CYS A 1 198 ? -45.352 25.489 17.706 1.00 24.14 303 CYS A CA 1
ATOM 1449 C C . CYS A 1 198 ? -44.099 25.994 18.374 1.00 23.52 303 CYS A C 1
ATOM 1450 O O . CYS A 1 198 ? -44.055 27.115 18.872 1.00 23.86 303 CYS A O 1
ATOM 1453 N N . ILE A 1 199 ? -43.053 25.173 18.339 1.00 23.06 304 ILE A N 1
ATOM 1454 C CA . ILE A 1 199 ? -41.752 25.577 18.802 1.00 23.34 304 ILE A CA 1
ATOM 1455 C C . ILE A 1 199 ? -40.736 25.096 17.793 1.00 23.59 304 ILE A C 1
ATOM 1456 O O . ILE A 1 199 ? -41.034 24.200 16.994 1.00 22.51 304 ILE A O 1
ATOM 1461 N N . TYR A 1 200 ? -39.566 25.726 17.806 1.00 24.22 305 TYR A N 1
ATOM 1462 C CA . TYR A 1 200 ? -38.388 25.193 17.115 1.00 24.47 305 TYR A CA 1
ATOM 1463 C C . TYR A 1 200 ? -37.742 24.080 17.891 1.00 24.47 305 TYR A C 1
ATOM 1464 O O . TYR A 1 200 ? -37.617 24.156 19.114 1.00 26.21 305 TYR A O 1
ATOM 1473 N N . ASP A 1 201 ? -37.252 23.075 17.181 1.00 23.21 306 ASP A N 1
ATOM 1474 C CA . ASP A 1 201 ? -36.524 21.993 17.809 1.00 24.43 306 ASP A CA 1
ATOM 1475 C C . ASP A 1 201 ? -35.368 21.634 16.868 1.00 23.03 306 ASP A C 1
ATOM 1476 O O . ASP A 1 201 ? -35.448 21.910 15.673 1.00 22.73 306 ASP A O 1
ATOM 1481 N N . MET A 1 202 ? -34.301 21.038 17.388 1.00 21.71 307 MET A N 1
ATOM 1482 C CA . MET A 1 202 ? -33.212 20.580 16.537 1.00 22.38 307 MET A CA 1
ATOM 1483 C C . MET A 1 202 ? -33.730 19.414 15.692 1.00 21.75 307 MET A C 1
ATOM 1484 O O . MET A 1 202 ? -34.607 18.649 16.131 1.00 21.70 307 MET A O 1
ATOM 1489 N N . PHE A 1 203 ? -33.194 19.277 14.482 1.00 20.43 308 PHE A N 1
ATOM 1490 C CA . PHE A 1 203 ? -33.610 18.182 13.606 1.00 18.95 308 PHE A CA 1
ATOM 1491 C C . PHE A 1 203 ? -32.463 17.744 12.710 1.00 19.59 308 PHE A C 1
ATOM 1492 O O . PHE A 1 203 ? -31.749 18.584 12.168 1.00 20.37 308 PHE A O 1
ATOM 1500 N N . VAL A 1 204 ? -32.263 16.432 12.566 1.00 18.43 309 VAL A N 1
ATOM 1501 C CA . VAL A 1 204 ? -31.220 15.926 11.687 1.00 19.00 309 VAL A CA 1
ATOM 1502 C C . VAL A 1 204 ? -31.878 15.396 10.430 1.00 18.81 309 VAL A C 1
ATOM 1503 O O . VAL A 1 204 ? -32.561 14.384 10.451 1.00 18.62 309 VAL A O 1
ATOM 1507 N N . HIS A 1 205 ? -31.732 16.138 9.338 1.00 17.90 310 HIS A N 1
ATOM 1508 C CA . HIS A 1 205 ? -32.459 15.840 8.116 1.00 17.11 310 HIS A CA 1
ATOM 1509 C C . HIS A 1 205 ? -31.524 15.156 7.111 1.00 17.31 310 HIS A C 1
ATOM 1510 O O . HIS A 1 205 ? -30.371 15.530 6.978 1.00 17.98 310 HIS A O 1
ATOM 1517 N N . PRO A 1 206 ? -32.012 14.144 6.383 1.00 17.14 311 PRO A N 1
ATOM 1518 C CA . PRO A 1 206 ? -31.136 13.381 5.480 1.00 18.12 311 PRO A CA 1
ATOM 1519 C C . PRO A 1 206 ? -30.688 14.160 4.235 1.00 17.95 311 PRO A C 1
ATOM 1520 O O . PRO A 1 206 ? -29.637 13.851 3.654 1.00 18.81 311 PRO A O 1
ATOM 1524 N N . ARG A 1 207 ? -31.500 15.128 3.829 1.00 18.42 312 ARG A N 1
ATOM 1525 C CA . ARG A 1 207 ? -31.135 16.046 2.744 1.00 18.85 312 ARG A CA 1
ATOM 1526 C C . ARG A 1 207 ? -30.456 17.314 3.282 1.00 19.14 312 ARG A C 1
ATOM 1527 O O . ARG A 1 207 ? -29.348 17.688 2.847 1.00 20.25 312 ARG A O 1
ATOM 1535 N N . PHE A 1 208 ? -31.096 17.971 4.241 1.00 18.90 313 PHE A N 1
ATOM 1536 C CA . PHE A 1 208 ? -30.610 19.262 4.711 1.00 18.87 313 PHE A CA 1
ATOM 1537 C C . PHE A 1 208 ? -29.500 19.200 5.748 1.00 19.67 313 PHE A C 1
ATOM 1538 O O . PHE A 1 208 ? -28.844 20.200 6.006 1.00 19.90 313 PHE A O 1
ATOM 1546 N N . GLY A 1 209 ? -29.293 18.046 6.371 1.00 18.81 314 GLY A N 1
ATOM 1547 C CA . GLY A 1 209 ? -28.295 17.951 7.447 1.00 20.22 314 GLY A CA 1
ATOM 1548 C C . GLY A 1 209 ? -28.844 18.508 8.754 1.00 20.82 314 GLY A C 1
ATOM 1549 O O . GLY A 1 209 ? -30.054 18.531 8.981 1.00 20.33 314 GLY A O 1
ATOM 1550 N N . PRO A 1 210 ? -27.953 18.970 9.632 1.00 22.51 315 PRO A N 1
ATOM 1551 C CA . PRO A 1 210 ? -28.394 19.477 10.936 1.00 22.63 315 PRO A CA 1
ATOM 1552 C C . PRO A 1 210 ? -29.061 20.846 10.827 1.00 21.22 315 PRO A C 1
ATOM 1553 O O . PRO A 1 210 ? -28.429 21.860 10.454 1.00 21.37 315 PRO A O 1
ATOM 1557 N N . ILE A 1 211 ? -30.350 20.882 11.130 1.00 19.65 316 ILE A N 1
ATOM 1558 C CA . ILE A 1 211 ? -31.126 22.083 10.958 1.00 18.87 316 ILE A CA 1
ATOM 1559 C C . ILE A 1 211 ? -32.076 22.202 12.153 1.00 18.75 316 ILE A C 1
ATOM 1560 O O . ILE A 1 211 ? -31.818 21.605 13.208 1.00 19.97 316 ILE A O 1
ATOM 1565 N N . LYS A 1 212 ? -33.132 22.987 12.011 1.00 19.73 317 LYS A N 1
ATOM 1566 C CA . LYS A 1 212 ? -34.208 23.059 13.019 1.00 19.98 317 LYS A CA 1
ATOM 1567 C C . LYS A 1 212 ? -35.528 22.681 12.339 1.00 20.10 317 LYS A C 1
ATOM 1568 O O . LYS A 1 212 ? -35.646 22.760 11.115 1.00 20.35 317 LYS A O 1
ATOM 1574 N N . CYS A 1 213 ? -36.507 22.240 13.119 1.00 19.33 318 CYS A N 1
ATOM 1575 C CA . CYS A 1 213 ? -37.814 21.969 12.580 1.00 20.18 318 CYS A CA 1
ATOM 1576 C C . CYS A 1 213 ? -38.818 22.770 13.399 1.00 20.11 318 CYS A C 1
ATOM 1577 O O . CYS A 1 213 ? -38.450 23.363 14.418 1.00 20.46 318 CYS A O 1
ATOM 1580 N N . ILE A 1 214 ? -40.046 22.820 12.912 1.00 20.09 319 ILE A N 1
ATOM 1581 C CA . ILE A 1 214 ? -41.159 23.416 13.629 1.00 21.29 319 ILE A CA 1
ATOM 1582 C C . ILE A 1 214 ? -41.984 22.234 14.099 1.00 20.01 319 ILE A C 1
ATOM 1583 O O . ILE A 1 214 ? -42.350 21.383 13.286 1.00 19.94 319 ILE A O 1
ATOM 1588 N N . ARG A 1 215 ? -42.232 22.170 15.412 1.00 20.01 320 ARG A N 1
ATOM 1589 C CA . ARG A 1 215 ? -42.964 21.056 16.013 1.00 20.07 320 ARG A CA 1
ATOM 1590 C C . ARG A 1 215 ? -44.165 21.596 16.798 1.00 20.05 320 ARG A C 1
ATOM 1591 O O . ARG A 1 215 ? -44.035 22.595 17.500 1.00 20.50 320 ARG A O 1
ATOM 1599 N N . THR A 1 216 ? -45.320 20.951 16.693 1.00 20.25 321 THR A N 1
ATOM 1600 C CA . THR A 1 216 ? -46.509 21.471 17.415 1.00 20.61 321 THR A CA 1
ATOM 1601 C C . THR A 1 216 ? -46.393 21.276 18.925 1.00 22.03 321 THR A C 1
ATOM 1602 O O . THR A 1 216 ? -45.796 20.279 19.391 1.00 21.51 321 THR A O 1
ATOM 1606 N N . LEU A 1 217 ? -46.962 22.220 19.700 1.00 22.63 322 LEU A N 1
ATOM 1607 C CA . LEU A 1 217 ? -47.014 22.097 21.177 1.00 25.46 322 LEU A CA 1
ATOM 1608 C C . LEU A 1 217 ? -48.282 21.390 21.635 1.00 25.72 322 LEU A C 1
ATOM 1609 O O . LEU A 1 217 ? -48.335 20.796 22.713 1.00 26.00 322 LEU A O 1
ATOM 1614 N N . ARG A 1 218 ? -49.297 21.504 20.792 1.00 26.46 323 ARG A N 1
ATOM 1615 C CA A ARG A 1 218 ? -50.617 20.993 21.066 0.60 27.06 323 ARG A CA 1
ATOM 1616 C CA B ARG A 1 218 ? -50.647 21.033 21.057 0.40 26.96 323 ARG A CA 1
ATOM 1617 C C . ARG A 1 218 ? -51.209 20.490 19.763 1.00 27.44 323 ARG A C 1
ATOM 1618 O O . ARG A 1 218 ? -50.607 20.664 18.695 1.00 27.59 323 ARG A O 1
ATOM 1633 N N . ALA A 1 219 ? -52.388 19.883 19.838 1.00 27.12 324 ALA A N 1
ATOM 1634 C CA . ALA A 1 219 ? -53.100 19.509 18.636 1.00 27.30 324 ALA A CA 1
ATOM 1635 C C . ALA A 1 219 ? -53.411 20.766 17.851 1.00 27.90 324 ALA A C 1
ATOM 1636 O O . ALA A 1 219 ? -53.678 21.823 18.428 1.00 28.26 324 ALA A O 1
ATOM 1638 N N . VAL A 1 220 ? -53.366 20.641 16.531 1.00 28.19 325 VAL A N 1
ATOM 1639 C CA A VAL A 1 220 ? -53.699 21.715 15.610 0.60 29.26 325 VAL A CA 1
ATOM 1640 C CA B VAL A 1 220 ? -53.774 21.723 15.651 0.40 29.06 325 VAL A CA 1
ATOM 1641 C C . VAL A 1 220 ? -54.723 21.185 14.601 1.00 29.63 325 VAL A C 1
ATOM 1642 O O . VAL A 1 220 ? -54.622 20.032 14.163 1.00 30.23 325 VAL A O 1
ATOM 1649 N N . GLU A 1 221 ? -55.673 22.026 14.210 1.00 31.15 326 GLU A N 1
ATOM 1650 C CA . GLU A 1 221 ? -56.648 21.679 13.182 1.00 33.18 326 GLU A CA 1
ATOM 1651 C C . GLU A 1 221 ? -56.110 21.971 11.790 1.00 33.50 326 GLU A C 1
ATOM 1652 O O . GLU A 1 221 ? -55.145 22.722 11.636 1.00 33.59 326 GLU A O 1
ATOM 1658 N N . ALA A 1 222 ? -56.741 21.382 10.779 1.00 33.54 327 ALA A N 1
ATOM 1659 C CA . ALA A 1 222 ? -56.404 21.701 9.398 1.00 34.22 327 ALA A CA 1
ATOM 1660 C C . ALA A 1 222 ? -56.689 23.185 9.134 1.00 34.74 327 ALA A C 1
ATOM 1661 O O . ALA A 1 222 ? -57.610 23.763 9.713 1.00 34.47 327 ALA A O 1
ATOM 1663 N N . ASP A 1 223 ? -55.851 23.815 8.312 1.00 34.67 328 ASP A N 1
ATOM 1664 C CA . ASP A 1 223 ? -55.970 25.249 8.007 1.00 34.75 328 ASP A CA 1
ATOM 1665 C C . ASP A 1 223 ? -55.756 26.213 9.176 1.00 34.10 328 ASP A C 1
ATOM 1666 O O . ASP A 1 223 ? -56.152 27.368 9.104 1.00 34.19 328 ASP A O 1
ATOM 1671 N N . GLU A 1 224 ? -55.101 25.755 10.241 1.00 32.89 329 GLU A N 1
ATOM 1672 C CA . GLU A 1 224 ? -54.742 26.621 11.346 1.00 31.81 329 GLU A CA 1
ATOM 1673 C C . GLU A 1 224 ? -53.375 27.229 11.055 1.00 30.64 329 GLU A C 1
ATOM 1674 O O . GLU A 1 224 ? -52.495 26.549 10.536 1.00 29.48 329 GLU A O 1
ATOM 1680 N N . GLU A 1 225 ? -53.181 28.501 11.387 1.00 29.26 330 GLU A N 1
ATOM 1681 C CA . GLU A 1 225 ? -51.866 29.094 11.162 1.00 28.07 330 GLU A CA 1
ATOM 1682 C C . GLU A 1 225 ? -50.899 28.575 12.220 1.00 26.93 330 GLU A C 1
ATOM 1683 O O . GLU A 1 225 ? -51.237 28.495 13.403 1.00 26.79 330 GLU A O 1
ATOM 1689 N N . LEU A 1 226 ? -49.711 28.186 11.772 1.00 25.65 331 LEU A N 1
ATOM 1690 C CA . LEU A 1 226 ? -48.628 27.769 12.648 1.00 25.34 331 LEU A CA 1
ATOM 1691 C C . LEU A 1 226 ? -47.755 28.970 12.990 1.00 25.44 331 LEU A C 1
ATOM 1692 O O . LEU A 1 226 ? -47.271 29.671 12.093 1.00 25.61 331 LEU A O 1
ATOM 1697 N N . THR A 1 227 ? -47.532 29.186 14.281 1.00 25.33 332 THR A N 1
ATOM 1698 C CA . THR A 1 227 ? -46.703 30.281 14.738 1.00 25.42 332 THR A CA 1
ATOM 1699 C C . THR A 1 227 ? -45.681 29.785 15.724 1.00 25.23 332 THR A C 1
ATOM 1700 O O . THR A 1 227 ? -45.885 28.750 16.373 1.00 25.11 332 THR A O 1
ATOM 1704 N N . VAL A 1 228 ? -44.574 30.517 15.832 1.00 25.08 333 VAL A N 1
ATOM 1705 C CA . VAL A 1 228 ? -43.528 30.203 16.794 1.00 24.99 333 VAL A CA 1
ATOM 1706 C C . VAL A 1 228 ? -43.201 31.495 17.518 1.00 25.29 333 VAL A C 1
ATOM 1707 O O . VAL A 1 228 ? -43.416 32.554 16.962 1.00 26.08 333 VAL A O 1
ATOM 1711 N N . ALA A 1 229 ? -42.655 31.401 18.727 1.00 25.90 334 ALA A N 1
ATOM 1712 C CA . ALA A 1 229 ? -42.105 32.577 19.421 1.00 26.56 334 ALA A CA 1
ATOM 1713 C C . ALA A 1 229 ? -40.711 32.854 18.851 1.00 26.74 334 ALA A C 1
ATOM 1714 O O . ALA A 1 229 ? -39.825 32.003 18.917 1.00 27.63 334 ALA A O 1
ATOM 1716 N N . TYR A 1 230 ? -40.513 34.027 18.256 1.00 26.84 335 TYR A N 1
ATOM 1717 C CA . TYR A 1 230 ? -39.216 34.324 17.643 1.00 27.05 335 TYR A CA 1
ATOM 1718 C C . TYR A 1 230 ? -38.063 34.401 18.648 1.00 27.60 335 TYR A C 1
ATOM 1719 O O . TYR A 1 230 ? -36.903 34.175 18.299 1.00 27.07 335 TYR A O 1
ATOM 1728 N N . GLY A 1 231 ? -38.379 34.713 19.902 1.00 27.82 336 GLY A N 1
ATOM 1729 C CA . GLY A 1 231 ? -37.376 34.629 20.952 1.00 29.48 336 GLY A CA 1
ATOM 1730 C C . GLY A 1 231 ? -36.236 35.619 20.799 1.00 30.39 336 GLY A C 1
ATOM 1731 O O . GLY A 1 231 ? -35.070 35.268 20.971 1.00 30.99 336 GLY A O 1
ATOM 1732 N N . TY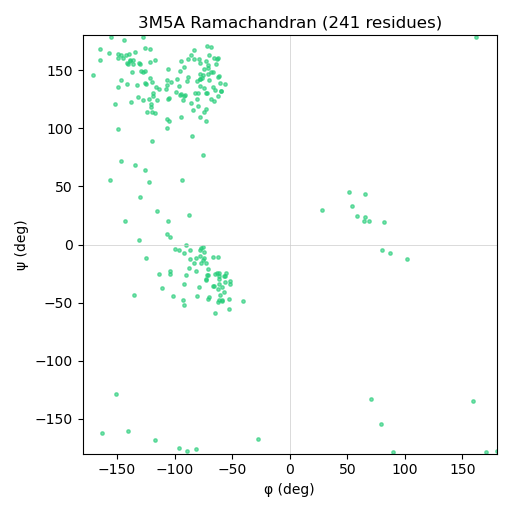R A 1 232 ? -36.562 36.855 20.455 1.00 31.49 337 TYR A N 1
ATOM 1733 C CA . TYR A 1 232 ? -35.551 37.893 20.437 1.00 33.08 337 TYR A CA 1
ATOM 1734 C C . TYR A 1 232 ? -35.240 38.269 21.889 1.00 35.40 337 TYR A C 1
ATOM 1735 O O . TYR A 1 232 ? -36.094 38.113 22.761 1.00 35.33 337 TYR A O 1
ATOM 1744 N N . ASP A 1 233 ? -34.014 38.718 22.148 1.00 37.34 338 ASP A N 1
ATOM 1745 C CA . ASP A 1 233 ? -33.614 39.137 23.492 1.00 39.97 338 ASP A CA 1
ATOM 1746 C C . ASP A 1 233 ? -34.397 40.388 23.909 1.00 41.04 338 ASP A C 1
ATOM 1747 O O . ASP A 1 233 ? -34.368 41.416 23.225 1.00 41.00 338 ASP A O 1
ATOM 1752 N N . HIS A 1 234 ? -35.100 40.296 25.032 1.00 42.35 339 HIS A N 1
ATOM 1753 C CA . HIS A 1 234 ? -35.935 41.401 25.491 1.00 43.75 339 HIS A CA 1
ATOM 1754 C C . HIS A 1 234 ? -35.202 42.433 26.362 1.00 44.60 339 HIS A C 1
ATOM 1755 O O . HIS A 1 234 ? -35.660 43.571 26.486 1.00 44.44 339 HIS A O 1
ATOM 1762 N N . SER A 1 235 ? -34.065 42.031 26.933 1.00 45.69 340 SER A N 1
ATOM 1763 C CA . SER A 1 235 ? -33.230 42.899 27.771 1.00 46.84 340 SER A CA 1
ATOM 1764 C C . SER A 1 235 ? -31.748 42.559 27.599 1.00 47.52 340 SER A C 1
ATOM 1765 O O . SER A 1 235 ? -31.126 41.990 28.503 1.00 48.06 340 SER A O 1
ATOM 1767 N N . PRO A 1 236 ? -31.179 42.904 26.432 1.00 48.01 341 PRO A N 1
ATOM 1768 C CA . PRO A 1 236 ? -29.804 42.587 26.035 1.00 48.34 341 PRO A CA 1
ATOM 1769 C C . PRO A 1 236 ? -28.771 42.747 27.166 1.00 48.92 341 PRO A C 1
ATOM 1770 O O . PRO A 1 236 ? -28.167 43.812 27.327 1.00 49.19 341 PRO A O 1
ATOM 1774 N N . GLY A 1 241 ? -34.009 48.672 25.860 1.00 50.62 346 GLY A N 1
ATOM 1775 C CA . GLY A 1 241 ? -35.143 47.906 25.340 1.00 50.08 346 GLY A CA 1
ATOM 1776 C C . GLY A 1 241 ? -34.752 46.605 24.648 1.00 49.68 346 GLY A C 1
ATOM 1777 O O . GLY A 1 241 ? -33.610 46.137 24.764 1.00 49.75 346 GLY A O 1
ATOM 1778 N N . PRO A 1 242 ? -35.701 45.998 23.921 1.00 49.20 347 PRO A N 1
ATOM 1779 C CA . PRO A 1 242 ? -35.400 44.735 23.225 1.00 48.46 347 PRO A CA 1
ATOM 1780 C C . PRO A 1 242 ? -34.572 44.930 21.945 1.00 47.58 347 PRO A C 1
ATOM 1781 O O . PRO A 1 242 ? -34.768 45.910 21.223 1.00 47.65 347 PRO A O 1
ATOM 1785 N N . GLU A 1 243 ? -33.658 43.999 21.668 1.00 46.18 348 GLU A N 1
ATOM 1786 C CA . GLU A 1 243 ? -32.975 43.969 20.376 1.00 44.74 348 GLU A CA 1
ATOM 1787 C C . GLU A 1 243 ? -33.841 43.201 19.384 1.00 43.52 348 GLU A C 1
ATOM 1788 O O . GLU A 1 243 ? -33.771 41.971 19.300 1.00 43.08 348 GLU A O 1
ATOM 1794 N N . ALA A 1 244 ? -34.667 43.935 18.651 1.00 42.04 349 ALA A N 1
ATOM 1795 C CA . ALA A 1 244 ? -35.718 43.340 17.845 1.00 41.31 349 ALA A CA 1
ATOM 1796 C C . ALA A 1 244 ? -36.259 44.347 16.852 1.00 40.82 349 ALA A C 1
ATOM 1797 O O . ALA A 1 244 ? -36.132 45.547 17.058 1.00 40.78 349 ALA A O 1
ATOM 1799 N N . PRO A 1 245 ? -36.894 43.864 15.778 1.00 40.68 350 PRO A N 1
ATOM 1800 C CA . PRO A 1 245 ? -37.559 44.785 14.867 1.00 40.77 350 PRO A CA 1
ATOM 1801 C C . PRO A 1 245 ? -38.684 45.553 15.574 1.00 41.09 350 PRO A C 1
ATOM 1802 O O . PRO A 1 245 ? -39.177 45.122 16.621 1.00 40.92 350 PRO A O 1
ATOM 1806 N N . GLU A 1 246 ? -39.105 46.675 14.999 1.00 41.52 351 GLU A N 1
ATOM 1807 C CA . GLU A 1 246 ? -40.129 47.507 15.639 1.00 41.32 351 GLU A CA 1
ATOM 1808 C C . GLU A 1 246 ? -41.498 46.827 15.715 1.00 41.25 351 GLU A C 1
ATOM 1809 O O . GLU A 1 246 ? -42.222 47.005 16.694 1.00 41.34 351 GLU A O 1
ATOM 1811 N N . TRP A 1 247 ? -41.866 46.046 14.701 1.00 40.72 352 TRP A N 1
ATOM 1812 C CA . TRP A 1 247 ? -43.169 45.368 14.747 1.00 39.95 352 TRP A CA 1
ATOM 1813 C C . TRP A 1 247 ? -43.234 44.415 15.937 1.00 39.84 352 TRP A C 1
ATOM 1814 O O . TRP A 1 247 ? -44.301 44.186 16.504 1.00 40.18 352 TRP A O 1
ATOM 1825 N N . TYR A 1 248 ? -42.083 43.886 16.331 1.00 39.41 353 TYR A N 1
ATOM 1826 C CA . TYR A 1 248 ? -42.006 42.945 17.434 1.00 39.52 353 TYR A CA 1
ATOM 1827 C C . TYR A 1 248 ? -42.028 43.706 18.755 1.00 40.78 353 TYR A C 1
ATOM 1828 O O . TYR A 1 248 ? -42.726 43.326 19.698 1.00 40.55 353 TYR A O 1
ATOM 1837 N N . GLN A 1 249 ? -41.263 44.791 18.823 1.00 42.13 354 GLN A N 1
ATOM 1838 C CA . GLN A 1 249 ? -41.261 45.633 20.021 1.00 43.81 354 GLN A CA 1
ATOM 1839 C C . GLN A 1 249 ? -42.655 46.153 20.367 1.00 44.23 354 GLN A C 1
ATOM 1840 O O . GLN A 1 249 ? -43.043 46.172 21.537 1.00 44.63 354 GLN A O 1
ATOM 1846 N N . VAL A 1 250 ? -43.402 46.556 19.346 1.00 45.07 355 VAL A N 1
ATOM 1847 C CA . VAL A 1 250 ? -44.785 46.974 19.507 1.00 46.02 355 VAL A CA 1
ATOM 1848 C C . VAL A 1 250 ? -45.642 45.836 20.044 1.00 46.73 355 VAL A C 1
ATOM 1849 O O . VAL A 1 250 ? -46.431 46.008 20.983 1.00 46.47 355 VAL A O 1
ATOM 1853 N N . GLU A 1 251 ? -45.492 44.668 19.430 1.00 46.87 356 GLU A N 1
ATOM 1854 C CA . GLU A 1 251 ? -46.312 43.527 19.796 1.00 47.31 356 GLU A CA 1
ATOM 1855 C C . GLU A 1 251 ? -45.985 43.095 21.209 1.00 46.91 356 GLU A C 1
ATOM 1856 O O . GLU A 1 251 ? -46.867 42.653 21.947 1.00 46.99 356 GLU A O 1
ATOM 1862 N N . LEU A 1 252 ? -44.714 43.211 21.578 1.00 46.98 357 LEU A N 1
ATOM 1863 C CA . LEU A 1 252 ? -44.272 42.852 22.920 1.00 47.53 357 LEU A CA 1
ATOM 1864 C C . LEU A 1 252 ? -44.950 43.734 23.982 1.00 48.58 357 LEU A C 1
ATOM 1865 O O . LEU A 1 252 ? -45.495 43.234 24.970 1.00 48.53 357 LEU A O 1
ATOM 1870 N N . LYS A 1 253 ? -44.924 45.046 23.781 1.00 49.59 358 LYS A N 1
ATOM 1871 C CA . LYS A 1 253 ? -45.625 45.941 24.703 1.00 50.86 358 LYS A CA 1
ATOM 1872 C C . LYS A 1 253 ? -47.080 45.497 24.867 1.00 51.12 358 LYS A C 1
ATOM 1873 O O . LYS A 1 253 ? -47.535 45.256 25.987 1.00 51.25 358 LYS A O 1
ATOM 1879 N N . ALA A 1 254 ? -47.800 45.379 23.754 1.00 51.57 359 ALA A N 1
ATOM 1880 C CA . ALA A 1 254 ? -49.186 44.925 23.792 1.00 51.93 359 ALA A CA 1
ATOM 1881 C C . ALA A 1 254 ? -49.335 43.598 24.546 1.00 52.41 359 ALA A C 1
ATOM 1882 O O . ALA A 1 254 ? -50.220 43.446 25.391 1.00 52.53 359 ALA A O 1
ATOM 1884 N N . PHE A 1 255 ? -48.476 42.630 24.251 1.00 52.74 360 PHE A N 1
ATOM 1885 C CA . PHE A 1 255 ? -48.581 41.351 24.940 1.00 52.98 360 PHE A CA 1
ATOM 1886 C C . PHE A 1 255 ? -48.443 41.546 26.446 1.00 53.62 360 PHE A C 1
ATOM 1887 O O . PHE A 1 255 ? -49.258 41.046 27.230 1.00 53.81 360 PHE A O 1
ATOM 1895 N N . GLN A 1 256 ? -47.414 42.283 26.848 1.00 54.01 361 GLN A N 1
ATOM 1896 C CA . GLN A 1 256 ? -47.181 42.559 28.258 1.00 54.89 361 GLN A CA 1
ATOM 1897 C C . GLN A 1 256 ? -48.402 43.215 28.918 1.00 55.17 361 GLN A C 1
ATOM 1898 O O . GLN A 1 256 ? -48.663 42.995 30.100 1.00 55.16 361 GLN A O 1
ATOM 1904 N N . ALA A 1 257 ? -49.150 44.005 28.147 1.00 55.66 362 ALA A N 1
ATOM 1905 C CA . ALA A 1 257 ? -50.352 44.668 28.658 1.00 56.23 362 ALA A CA 1
ATOM 1906 C C . ALA A 1 257 ? -51.403 43.640 29.041 1.00 56.73 362 ALA A C 1
ATOM 1907 O O . ALA A 1 257 ? -51.836 43.582 30.196 1.00 56.82 362 ALA A O 1
ATOM 1909 N N . THR A 1 258 ? -51.813 42.820 28.075 1.00 57.32 363 THR A N 1
ATOM 1910 C CA . THR A 1 258 ? -52.788 41.767 28.363 1.00 57.82 363 THR A CA 1
ATOM 1911 C C . THR A 1 258 ? -52.357 40.898 29.557 1.00 58.22 363 THR A C 1
ATOM 1912 O O . THR A 1 258 ? -53.202 40.397 30.292 1.00 58.43 363 THR A O 1
ATOM 1916 N N . GLN A 1 259 ? -51.057 40.721 29.765 1.00 58.54 364 GLN A N 1
ATOM 1917 C CA . GLN A 1 259 ? -50.609 40.060 30.989 1.00 59.19 364 GLN A CA 1
ATOM 1918 C C . GLN A 1 259 ? -50.820 40.973 32.197 1.00 59.35 364 GLN A C 1
ATOM 1919 O O . GLN A 1 259 ? -50.615 40.561 33.341 1.00 59.69 364 GLN A O 1
ATOM 1928 N N . SER B 2 2 ? -28.851 39.073 19.852 1.00 39.15 186 SER B N 1
ATOM 1929 C CA . SER B 2 2 ? -28.536 38.650 18.487 1.00 38.14 186 SER B CA 1
ATOM 1930 C C . SER B 2 2 ? -29.694 38.954 17.570 1.00 36.17 186 SER B C 1
ATOM 1931 O O . SER B 2 2 ? -30.845 38.908 17.983 1.00 35.96 186 SER B O 1
ATOM 1934 N N . LYS B 2 3 ? -29.394 39.281 16.318 1.00 33.90 187 LYS B N 1
ATOM 1935 C CA . LYS B 2 3 ? -30.447 39.627 15.389 1.00 31.70 187 LYS B CA 1
ATOM 1936 C C . LYS B 2 3 ? -30.892 38.394 14.599 1.00 30.76 187 LYS B C 1
ATOM 1937 O O . LYS B 2 3 ? -30.902 38.394 13.367 1.00 29.66 187 LYS B O 1
ATOM 1943 N N . SER B 2 4 ? -31.274 37.357 15.337 1.00 29.19 188 SER B N 1
ATOM 1944 C CA . SER B 2 4 ? -31.759 36.117 14.737 1.00 28.46 188 SER B CA 1
ATOM 1945 C C . SER B 2 4 ? -32.740 35.483 15.721 1.00 28.01 188 SER B C 1
ATOM 1946 O O . SER B 2 4 ? -32.698 35.770 16.920 1.00 27.66 188 SER B O 1
ATOM 1961 N N . ASP B 2 6 ? -34.547 32.694 18.117 1.00 27.95 190 ASP B N 1
ATOM 1962 C CA . ASP B 2 6 ? -34.335 31.452 18.842 1.00 30.05 190 ASP B CA 1
ATOM 1963 C C . ASP B 2 6 ? -32.907 31.220 19.305 1.00 31.90 190 ASP B C 1
ATOM 1964 O O . ASP B 2 6 ? -32.474 30.078 19.424 1.00 32.03 190 ASP B O 1
ATOM 1969 N N . ARG B 2 7 ? -32.160 32.280 19.583 1.00 35.03 191 ARG B N 1
ATOM 1970 C CA . ARG B 2 7 ? -30.844 32.058 20.158 1.00 38.19 191 ARG B CA 1
ATOM 1971 C C . ARG B 2 7 ? -31.019 31.743 21.644 1.00 39.89 191 ARG B C 1
ATOM 1972 O O . ARG B 2 7 ? -31.896 32.307 22.297 1.00 40.17 191 ARG B O 1
ATOM 1980 N N . LYS B 2 8 ? -30.208 30.826 22.166 1.00 42.49 192 LYS B N 1
ATOM 1981 C CA . LYS B 2 8 ? -30.228 30.515 23.599 1.00 44.86 192 LYS B CA 1
ATOM 1982 C C . LYS B 2 8 ? -29.349 31.535 24.312 1.00 46.15 192 LYS B C 1
ATOM 1983 O O . LYS B 2 8 ? -28.143 31.590 24.066 1.00 47.35 192 LYS B O 1
ATOM 1985 N N . TYR B 2 9 ? -29.954 32.346 25.176 1.00 47.21 193 TYR B N 1
ATOM 1986 C CA . TYR B 2 9 ? -29.243 33.456 25.826 1.00 48.10 193 TYR B CA 1
ATOM 1987 C C . TYR B 2 9 ? -28.724 33.127 27.226 1.00 48.59 193 TYR B C 1
ATOM 1988 O O . TYR B 2 9 ? -28.886 32.006 27.712 1.00 49.46 193 TYR B O 1
#

Foldseek 3Di:
DQDKDWAADPLQKIKIGDADPVRFQADQFIWIADNVNFWIFGGGADRLAFAKTATWTQPDADPNRTDIDGDDDGDIAGAFAAEQPGQGPCQLAADPQQVQFWDKDADPDPPFGIFIFTQFKDFAFAFRWFQTAYWDAPCVQVPDDVVQVLQWADLDNGTIGGCGPPSVDSVRGRRTCVSRHAADPPFQWEWDWDADSHHGTGITIGGRGIDGHGDTGHYHRDFAVPCCTPDDPVVNVVVVVVVVVD/DPDVPDD